Protein AF-A0AAD3NKZ4-F1 (afdb_monomer_lite)

Foldseek 3Di:
DVVVVVVVVVVVLVVLLVVLVVLVVVLCVDCLPPPDPPDPDQDVCNVVVLQVNLVSLLCCQQVPVVSHDDLVVSLVSLLSQLVDPDLSSLLSNLVSLLVRLVVCVVPVQLAADPSHDPSSLQSLLQCCQDPPDQSSNLSSLSSVLSRLSSHDGQRHHPRDTDDLVVSLVRLLVQLVVCLVPLSSNLSSLSNSLSSVLVVCVVCVPDPVCQVSLLSNLVSLLVLLDLPHDPSSLLSSLLSCLVCCQRAQQDPSNSNDDVSSVSSVVSLVSQCVHPDPSSNVSSVSSVVNHDPVVVDDDPPPPDD

Secondary structure (DSSP, 8-state):
--HHHHHHHHHHHHHHHHHHHHHHHHHHTSHHHH--TT-----TTHHHHHHHHHHHHHIIIIISGGGSS-HHHHHHHHHHHHT-S-HHHHHHHHHHHHHHHHHHHTSS-----TT--HHHHHHHHHHHHH---HHHHHHHHHHHHHHHHHS----EETTEEPPHHHHHHHHHHHHHHTTT-HHHHHHHHHHHHHHHHHHHHH-TT-TTSHHHHHHHHHHHHHHTSTTS-HHHHHHHHHHHHHTIIIIIS-TT-TTHHHHHHHHHHHHHHHTT-SSHHHHHHHHGGGGTS-HHHH---S-SS--

InterPro domains:
  IPR016024 Armadillo-type fold [SSF48371] (62-289)
  IPR051954 tRNA (32-2'-O)-methyltransferase regulator THADA [PTHR14387] (70-290)

Sequence (303 aa):
CALCVAEDRLLEESEVGELRQQALSVLMASELVISEPSSTTLEPGSTQYLLSLTRVALSAGVEIPELWRGRQLTSQLLQYLLQCPQYEVRELVLEGVLRKLQEEEDDDEKRRPQWLDETALSNLTSLALHETHPQCLAKVLQVLCVLISSGELLWRDDGKTLSQEEVLLHLFTLAQNSVHSVELHCAALTLVSQLVVQLVNSDPKGSSAMSCLAQWGALVCSCCSEEQPVEVKLMAAKVLVNCTDTLLTSPHLPLGLSTTVSLWGSLFTLLQDEDQDVRDSASDFISNVPAPLLSQPASLLRS

Radius of gyration: 23.82 Å; chains: 1; bounding box: 56×56×81 Å

Organism: Lates japonicus (NCBI:txid270547)

Structure (mmCIF, N/CA/C/O backbone):
data_AF-A0AAD3NKZ4-F1
#
_entry.id   AF-A0AAD3NKZ4-F1
#
loop_
_atom_site.group_PDB
_atom_site.id
_atom_site.type_symbol
_atom_site.label_atom_id
_atom_site.label_alt_id
_atom_site.label_comp_id
_atom_site.label_asym_id
_atom_site.label_entity_id
_atom_site.label_seq_id
_atom_site.pdbx_PDB_ins_code
_atom_site.Cartn_x
_atom_site.Cartn_y
_atom_site.Cartn_z
_atom_site.occupancy
_atom_site.B_iso_or_equiv
_atom_site.auth_seq_id
_atom_site.auth_comp_id
_atom_site.auth_asym_id
_atom_site.auth_atom_id
_atom_site.pdbx_PDB_model_num
ATOM 1 N N . CYS A 1 1 ? -30.558 -39.716 23.391 1.00 49.66 1 CYS A N 1
ATOM 2 C CA . CYS A 1 1 ? -30.067 -38.433 23.937 1.00 49.66 1 CYS A CA 1
ATOM 3 C C . CYS A 1 1 ? -29.668 -37.445 22.836 1.00 49.66 1 CYS A C 1
ATOM 5 O O . CYS A 1 1 ? -28.551 -36.959 22.853 1.00 49.66 1 CYS A O 1
ATOM 7 N N . ALA A 1 2 ? -30.560 -37.132 21.889 1.00 49.47 2 ALA A N 1
ATOM 8 C CA . ALA A 1 2 ? -30.322 -36.055 20.913 1.00 49.47 2 ALA A CA 1
ATOM 9 C C . ALA A 1 2 ? -30.840 -34.690 21.414 1.00 49.47 2 ALA A C 1
ATOM 11 O O . ALA A 1 2 ? -30.326 -33.657 21.013 1.00 49.47 2 ALA A O 1
ATOM 12 N N . LEU A 1 3 ? -31.816 -34.701 22.333 1.00 40.41 3 LEU A N 1
ATOM 13 C CA . LEU A 1 3 ? -32.393 -33.499 22.942 1.00 40.41 3 LEU A CA 1
ATOM 14 C C . LEU A 1 3 ? -31.420 -32.783 23.894 1.00 40.41 3 LEU A C 1
ATOM 16 O O . LEU A 1 3 ? -31.292 -31.573 23.802 1.00 40.41 3 LEU A O 1
ATOM 20 N N . CYS A 1 4 ? -30.652 -33.515 24.710 1.00 44.22 4 CYS A N 1
ATOM 21 C CA . CYS A 1 4 ? -29.686 -32.903 25.634 1.00 44.22 4 CYS A CA 1
ATOM 22 C C . CYS A 1 4 ? -28.531 -32.188 24.910 1.00 44.22 4 CYS A C 1
ATOM 24 O O . CYS A 1 4 ? -28.073 -31.153 25.362 1.00 44.22 4 CYS A O 1
ATOM 26 N N . VAL A 1 5 ? -28.090 -32.714 23.760 1.00 50.44 5 VAL A N 1
ATOM 27 C CA . VAL A 1 5 ? -27.016 -32.102 22.952 1.00 50.44 5 VAL A CA 1
ATOM 28 C C . VAL A 1 5 ? -27.508 -30.846 22.220 1.00 50.44 5 VAL A C 1
ATOM 30 O O . VAL A 1 5 ? -26.717 -29.960 21.917 1.00 50.44 5 VAL A O 1
ATOM 33 N N . ALA A 1 6 ? -28.806 -30.763 21.919 1.00 52.00 6 ALA A N 1
ATOM 34 C CA . ALA A 1 6 ? -29.404 -29.586 21.297 1.00 52.00 6 ALA A CA 1
ATOM 35 C C . ALA A 1 6 ? -29.667 -28.465 22.317 1.00 52.00 6 ALA A C 1
ATOM 37 O O . ALA A 1 6 ? -29.458 -27.302 21.992 1.00 52.00 6 ALA A O 1
ATOM 38 N N . GLU A 1 7 ? -30.082 -28.806 23.541 1.00 50.69 7 GLU A N 1
ATOM 39 C CA . GLU A 1 7 ? -30.265 -27.833 24.628 1.00 50.69 7 GLU A CA 1
ATOM 40 C C . GLU A 1 7 ? -28.934 -27.226 25.096 1.00 50.69 7 GLU A C 1
ATOM 42 O O . GLU A 1 7 ? -28.871 -26.010 25.248 1.00 50.69 7 GLU A O 1
ATOM 47 N N . ASP A 1 8 ? -27.862 -28.022 25.221 1.00 54.78 8 ASP A N 1
ATOM 48 C CA . ASP A 1 8 ? -26.518 -27.505 25.551 1.00 54.78 8 ASP A CA 1
ATOM 49 C C . ASP A 1 8 ? -26.015 -26.504 24.499 1.00 54.78 8 ASP A C 1
ATOM 51 O O . ASP A 1 8 ? -25.546 -25.423 24.839 1.00 54.78 8 ASP A O 1
ATOM 55 N N . ARG A 1 9 ? -26.179 -26.816 23.205 1.00 59.34 9 ARG A N 1
ATOM 56 C CA . ARG A 1 9 ? -25.744 -25.925 22.113 1.00 59.34 9 ARG A CA 1
ATOM 57 C C . ARG A 1 9 ? -26.503 -24.599 22.081 1.00 59.34 9 ARG A C 1
ATOM 59 O O . ARG A 1 9 ? -25.910 -23.567 21.794 1.00 59.34 9 ARG A O 1
ATOM 66 N N . LEU A 1 10 ? -27.805 -24.622 22.365 1.00 62.12 10 LEU A N 1
ATOM 67 C CA . LEU A 1 10 ? -28.636 -23.414 22.386 1.00 62.12 10 LEU A CA 1
ATOM 68 C C . LEU A 1 10 ? -28.352 -22.536 23.616 1.00 62.12 10 LEU A C 1
ATOM 70 O O . LEU A 1 10 ? -28.429 -21.311 23.519 1.00 62.12 10 LEU A O 1
ATOM 74 N N . LEU A 1 11 ? -28.014 -23.143 24.759 1.00 57.56 11 LEU A N 1
ATOM 75 C CA . LEU A 1 11 ? -27.583 -22.422 25.960 1.00 57.56 11 LEU A CA 1
ATOM 76 C C . LEU A 1 11 ? -26.206 -21.777 25.758 1.00 57.56 11 LEU A C 1
ATOM 78 O O . LEU A 1 11 ? -26.054 -20.591 26.044 1.00 57.56 11 LEU A O 1
ATOM 82 N N . GLU A 1 12 ? -25.248 -22.506 25.176 1.00 62.38 12 GLU A N 1
ATOM 83 C CA . GLU A 1 12 ? -23.932 -21.963 24.813 1.00 62.38 12 GLU A CA 1
ATOM 84 C C . GLU A 1 12 ? -24.048 -20.797 23.815 1.00 62.38 12 GLU A C 1
ATOM 86 O O . GLU A 1 12 ? -23.404 -19.765 23.997 1.00 62.38 12 GLU A O 1
ATOM 91 N N . GLU A 1 13 ? -24.908 -20.895 22.793 1.00 69.81 13 GLU A N 1
ATOM 92 C CA . GLU A 1 13 ? -25.149 -19.786 21.854 1.00 69.81 13 GLU A CA 1
ATOM 93 C C . GLU A 1 13 ? -25.756 -18.548 22.538 1.00 69.81 13 GLU A C 1
ATOM 95 O O . GLU A 1 13 ? -25.405 -17.416 22.185 1.00 69.81 13 GLU A O 1
ATOM 100 N N . SER A 1 14 ? -26.619 -18.744 23.541 1.00 78.12 14 SER A N 1
ATOM 101 C CA . SER A 1 14 ? -27.228 -17.658 24.319 1.00 78.12 14 SER A CA 1
ATOM 102 C C . SER A 1 14 ? -26.211 -16.957 25.222 1.00 78.12 14 SER A C 1
ATOM 104 O O . SER A 1 14 ? -26.116 -15.729 25.198 1.00 78.12 14 SER A O 1
ATOM 106 N N . GLU A 1 15 ? -25.415 -17.712 25.984 1.00 85.25 15 GLU A N 1
ATOM 107 C CA . GLU A 1 15 ? -24.389 -17.158 26.881 1.00 85.25 15 GLU A CA 1
ATOM 108 C C . GLU A 1 15 ? -23.289 -16.431 26.099 1.00 85.25 15 GLU A C 1
ATOM 110 O O . GLU A 1 15 ? -22.876 -15.323 26.453 1.00 85.25 15 GLU A O 1
ATOM 115 N N . VAL A 1 16 ? -22.851 -17.007 24.975 1.00 84.75 16 VAL A N 1
ATOM 116 C CA . VAL A 1 16 ? -21.871 -16.372 24.086 1.00 84.75 16 VAL A CA 1
ATOM 117 C C . VAL A 1 16 ? -22.448 -15.095 23.462 1.00 84.75 16 VAL A C 1
ATOM 119 O O . VAL A 1 16 ? -21.733 -14.098 23.325 1.00 84.75 16 VAL A O 1
ATOM 122 N N . GLY A 1 17 ? -23.738 -15.084 23.116 1.00 84.69 17 GLY A N 1
ATOM 123 C CA . GLY A 1 17 ? -24.437 -13.888 22.644 1.00 84.69 17 GLY A CA 1
ATOM 124 C C . GLY A 1 17 ? -24.455 -12.757 23.679 1.00 84.69 17 GLY A C 1
ATOM 125 O O . GLY A 1 17 ? -24.147 -11.608 23.343 1.00 84.69 17 GLY A O 1
ATOM 126 N N . GLU A 1 18 ? -24.749 -13.077 24.942 1.0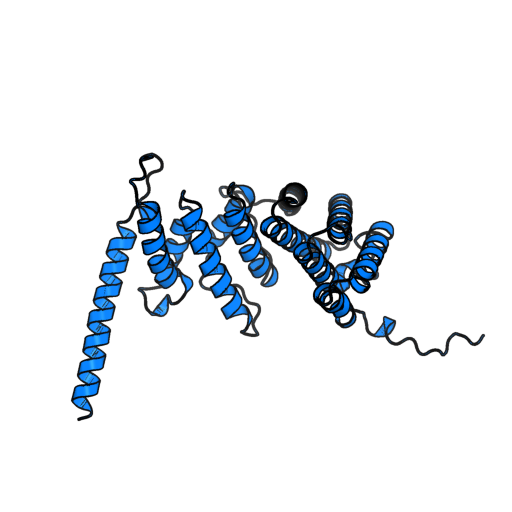0 86.50 18 GLU A N 1
ATOM 127 C CA . GLU A 1 18 ? -24.722 -12.117 26.054 1.00 86.50 18 GLU A CA 1
ATOM 128 C C . GLU A 1 18 ? -23.314 -11.565 26.301 1.00 86.50 18 GLU A C 1
ATOM 130 O O . GLU A 1 18 ? -23.136 -10.347 26.408 1.00 86.50 18 GLU A O 1
ATOM 135 N N . LEU A 1 19 ? -22.297 -12.434 26.297 1.00 88.94 19 LEU A N 1
ATOM 136 C CA . LEU A 1 19 ? -20.896 -12.030 26.442 1.00 88.94 19 LEU A CA 1
ATOM 137 C C . LEU A 1 19 ? -20.462 -11.063 25.336 1.00 88.94 19 LEU A C 1
ATOM 139 O O . LEU A 1 19 ? -19.845 -10.037 25.627 1.00 88.94 19 LEU A O 1
ATOM 143 N N . ARG A 1 20 ? -20.825 -11.329 24.074 1.00 88.94 20 ARG A N 1
ATOM 144 C CA . ARG A 1 20 ? -20.537 -10.413 22.953 1.00 88.94 20 ARG A CA 1
ATOM 145 C C . ARG A 1 20 ? -21.227 -9.064 23.131 1.00 88.94 20 ARG A C 1
ATOM 147 O O . ARG A 1 20 ? -20.626 -8.024 22.869 1.00 88.94 20 ARG A O 1
ATOM 154 N N . GLN A 1 21 ? -22.470 -9.052 23.611 1.00 86.38 21 GLN A N 1
ATOM 155 C CA . GLN A 1 21 ? -23.191 -7.808 23.880 1.00 86.38 21 GLN A CA 1
ATOM 156 C C . GLN A 1 21 ? -22.546 -6.996 25.011 1.00 86.38 21 GLN A C 1
ATOM 158 O O . GLN A 1 21 ? -22.443 -5.767 24.910 1.00 86.38 21 GLN A O 1
ATOM 163 N N . GLN A 1 22 ? -22.102 -7.663 26.075 1.00 89.56 22 GLN A N 1
ATOM 164 C CA . GLN A 1 22 ? -21.398 -7.010 27.171 1.00 89.56 22 GLN A CA 1
ATOM 165 C C . GLN A 1 22 ? -20.041 -6.469 26.706 1.00 89.56 22 GLN A C 1
ATOM 167 O O . GLN A 1 22 ? -19.721 -5.317 26.995 1.00 89.56 22 GLN A O 1
ATOM 172 N N . ALA A 1 23 ? -19.293 -7.245 25.916 1.00 90.81 23 ALA A N 1
ATOM 173 C CA . ALA A 1 23 ? -18.029 -6.818 25.322 1.00 90.81 23 ALA A CA 1
ATOM 174 C C . ALA A 1 23 ? -18.203 -5.586 24.420 1.00 90.81 23 ALA A C 1
ATOM 176 O O . ALA A 1 23 ? -17.450 -4.625 24.555 1.00 90.81 23 ALA A O 1
ATOM 177 N N . LEU A 1 24 ? -19.240 -5.559 23.573 1.00 88.31 24 LEU A N 1
ATOM 178 C CA . LEU A 1 24 ? -19.576 -4.373 22.776 1.00 88.31 24 LEU A CA 1
ATOM 179 C C . LEU A 1 24 ? -19.907 -3.169 23.656 1.00 88.31 24 LEU A C 1
ATOM 181 O O . LEU A 1 24 ? -19.507 -2.057 23.339 1.00 88.31 24 LEU A O 1
ATOM 185 N N . SER A 1 25 ? -20.621 -3.373 24.763 1.00 89.19 25 SER A N 1
ATOM 186 C CA . SER A 1 25 ? -20.975 -2.276 25.670 1.00 89.19 25 SER A CA 1
ATOM 187 C C . SER A 1 25 ? -19.736 -1.677 26.341 1.00 89.19 25 SER A C 1
ATOM 189 O O . SER A 1 25 ? -19.620 -0.457 26.416 1.00 89.19 25 SER A O 1
ATOM 191 N N . VAL A 1 26 ? -18.791 -2.520 26.771 1.00 90.94 26 VAL A N 1
ATOM 192 C CA . VAL A 1 26 ? -17.488 -2.082 27.305 1.00 90.94 26 VAL A CA 1
ATOM 193 C C . VAL A 1 26 ? -16.696 -1.328 26.240 1.00 90.94 26 VAL A C 1
ATOM 195 O O . VAL A 1 26 ? -16.179 -0.249 26.505 1.00 90.94 26 VAL A O 1
ATOM 198 N N . LEU A 1 27 ? -16.648 -1.864 25.022 1.00 90.75 27 LEU A N 1
ATOM 199 C CA . LEU A 1 27 ? -15.929 -1.268 23.904 1.00 90.75 27 LEU A CA 1
ATOM 200 C C . LEU A 1 27 ? -16.487 0.109 23.529 1.00 90.75 27 LEU A C 1
ATOM 202 O O . LEU A 1 27 ? -15.722 1.061 23.394 1.00 90.75 27 LEU A O 1
ATOM 206 N N . MET A 1 28 ? -17.809 0.241 23.421 1.00 88.50 28 MET A N 1
ATOM 207 C CA . MET A 1 28 ? -18.463 1.513 23.095 1.00 88.50 28 MET A CA 1
ATOM 208 C C . MET A 1 28 ? -18.340 2.553 24.212 1.00 88.50 28 MET A C 1
ATOM 210 O O . MET A 1 28 ? -18.423 3.746 23.939 1.00 88.50 28 MET A O 1
ATOM 214 N N . ALA A 1 29 ? -18.145 2.112 25.457 1.00 89.06 29 ALA A N 1
ATOM 215 C CA . ALA A 1 29 ? -17.889 2.979 26.603 1.00 89.06 29 ALA A CA 1
ATOM 216 C C . ALA A 1 29 ? -16.399 3.325 26.785 1.00 89.06 29 ALA A C 1
ATOM 218 O O . ALA A 1 29 ? -16.062 4.075 27.698 1.00 89.06 29 ALA A O 1
ATOM 219 N N . SER A 1 30 ? -15.512 2.759 25.961 1.00 89.56 30 SER A N 1
ATOM 220 C CA . SER A 1 30 ? -14.069 2.925 26.115 1.00 89.56 30 SER A CA 1
ATOM 221 C C . SER A 1 30 ? -13.537 4.190 25.451 1.00 89.56 30 SER A C 1
ATOM 223 O O . SER A 1 30 ? -14.156 4.796 24.570 1.00 89.56 30 SER A O 1
ATOM 225 N N . GLU A 1 31 ? -12.313 4.532 25.827 1.00 88.12 31 GLU A N 1
ATOM 226 C CA . GLU A 1 31 ? -11.537 5.627 25.270 1.00 88.12 31 GLU A CA 1
ATOM 227 C C . GLU A 1 31 ? -11.269 5.432 23.772 1.00 88.12 31 GLU A C 1
ATOM 229 O O . GLU A 1 31 ? -11.108 6.424 23.071 1.00 88.12 31 GLU A O 1
ATOM 234 N N . LEU A 1 32 ? -11.306 4.204 23.233 1.00 86.19 32 LEU A N 1
ATOM 235 C CA . LEU A 1 32 ? -11.184 3.983 21.783 1.00 86.19 32 LEU A CA 1
ATOM 236 C C . LEU A 1 32 ? -12.285 4.686 20.978 1.00 86.19 32 LEU A C 1
ATOM 238 O O . LEU A 1 32 ? -12.044 5.079 19.842 1.00 86.19 32 LEU A O 1
ATOM 242 N N . VAL A 1 33 ? -13.484 4.828 21.554 1.00 85.75 33 VAL A N 1
ATOM 243 C CA . VAL A 1 33 ? -14.658 5.410 20.881 1.00 85.75 33 VAL A CA 1
ATOM 244 C C . VAL A 1 33 ? -14.960 6.817 21.394 1.00 85.75 33 VAL A C 1
ATOM 246 O O . VAL A 1 33 ? -15.356 7.684 20.621 1.00 85.75 33 VAL A O 1
ATOM 249 N N . ILE A 1 34 ? -14.782 7.052 22.697 1.00 80.81 34 ILE A N 1
ATOM 250 C CA . ILE A 1 34 ? -15.216 8.289 23.365 1.00 80.81 34 ILE A CA 1
ATOM 251 C C . ILE A 1 34 ? -14.129 9.379 23.367 1.00 80.81 34 ILE A C 1
ATOM 253 O O . ILE A 1 34 ? -14.444 10.521 23.686 1.00 80.81 34 ILE A O 1
ATOM 257 N N . SER A 1 35 ? -12.874 9.064 23.008 1.00 66.06 35 SER A N 1
ATOM 258 C CA . SER A 1 35 ? -11.713 9.955 23.199 1.00 66.06 35 SER A CA 1
ATOM 259 C C . SER A 1 35 ? -11.975 11.433 22.880 1.00 66.06 35 SER A C 1
ATOM 261 O O . SER A 1 35 ? -12.127 11.827 21.723 1.00 66.06 35 SER A O 1
ATOM 263 N N . GLU A 1 36 ? -11.931 12.267 23.925 1.00 58.34 36 GLU A N 1
ATOM 264 C CA . GLU A 1 36 ? -11.754 13.709 23.790 1.00 58.34 36 GLU A CA 1
ATOM 265 C C . GLU A 1 36 ? -10.254 14.026 23.633 1.00 58.34 36 GLU A C 1
ATOM 267 O O . GLU A 1 36 ? -9.418 13.435 24.320 1.00 58.34 36 GLU A O 1
ATOM 272 N N . PRO A 1 37 ? -9.876 14.985 22.771 1.00 54.16 37 PRO A N 1
ATOM 273 C CA . PRO A 1 37 ? -8.483 15.232 22.376 1.00 54.16 37 PRO A CA 1
ATOM 274 C C . PRO A 1 37 ? -7.560 15.793 23.483 1.00 54.16 37 PRO A C 1
ATOM 276 O O . PRO A 1 37 ? -6.443 16.215 23.190 1.00 54.16 37 PRO A O 1
ATOM 279 N N . SER A 1 38 ? -7.995 15.854 24.745 1.00 46.50 38 SER A N 1
ATOM 280 C CA . SER A 1 38 ? -7.398 16.711 25.780 1.00 46.50 38 SER A CA 1
ATOM 281 C C . SER A 1 38 ? -6.887 16.009 27.048 1.00 46.50 38 SER A C 1
ATOM 283 O O . SER A 1 38 ? -6.232 16.672 27.853 1.00 46.50 38 SER A O 1
ATOM 285 N N . SER A 1 39 ? -7.089 14.700 27.255 1.00 49.47 39 SER A N 1
ATOM 286 C CA . SER A 1 39 ? -6.610 14.013 28.473 1.00 49.47 39 SER A CA 1
ATOM 287 C C . SER A 1 39 ? -5.315 13.222 28.238 1.00 49.47 39 SER A C 1
ATOM 289 O O . SER A 1 39 ? -5.313 12.004 28.077 1.00 49.47 39 SER A O 1
ATOM 291 N N . THR A 1 40 ? -4.179 13.918 28.226 1.00 52.88 40 THR A N 1
ATOM 292 C CA . THR A 1 40 ? -2.837 13.354 27.983 1.00 52.88 40 THR A CA 1
ATOM 293 C C . THR A 1 40 ? -2.149 12.842 29.250 1.00 52.88 40 THR A C 1
ATOM 295 O O . THR A 1 40 ? -1.010 13.192 29.556 1.00 52.88 40 THR A O 1
ATOM 298 N N . THR A 1 41 ? -2.811 11.968 30.005 1.00 57.50 41 THR A N 1
ATOM 299 C CA . THR A 1 41 ? -2.118 11.163 31.026 1.00 57.50 41 THR A CA 1
ATOM 300 C C . THR A 1 41 ? -2.469 9.695 30.832 1.00 57.50 41 THR A C 1
ATOM 302 O O . THR A 1 41 ? -3.399 9.171 31.429 1.00 57.50 41 THR A O 1
ATOM 305 N N . LEU A 1 42 ? -1.727 9.043 29.932 1.00 67.69 42 LEU A N 1
ATOM 306 C CA . LEU A 1 42 ? -1.789 7.599 29.725 1.00 67.69 42 LEU A CA 1
ATOM 307 C C . LEU A 1 42 ? -1.191 6.911 30.956 1.00 67.69 42 LEU A C 1
ATOM 309 O O . LEU A 1 42 ? 0.015 6.982 31.202 1.00 67.69 42 LEU A O 1
ATOM 313 N N . GLU A 1 43 ? -2.042 6.272 31.751 1.00 79.19 43 GLU A N 1
ATOM 314 C CA . GLU A 1 43 ? -1.603 5.469 32.890 1.00 79.19 43 GLU A CA 1
ATOM 315 C C . GLU A 1 43 ? -0.771 4.262 32.416 1.00 79.19 43 GLU A C 1
ATOM 317 O O . GLU A 1 43 ? -0.977 3.766 31.299 1.00 79.19 43 GLU A O 1
ATOM 322 N N . PRO A 1 44 ? 0.165 3.742 33.231 1.00 78.69 44 PRO A N 1
ATOM 323 C CA . PRO A 1 44 ? 0.885 2.517 32.897 1.00 78.69 44 PRO A CA 1
ATOM 324 C C . PRO A 1 44 ? -0.084 1.371 32.570 1.00 78.69 44 PRO A C 1
ATOM 326 O O . PRO A 1 44 ? -0.945 1.029 33.373 1.00 78.69 44 PRO A O 1
ATOM 329 N N . GLY A 1 45 ? 0.062 0.766 31.388 1.00 85.06 45 GLY A N 1
ATOM 330 C CA . GLY A 1 45 ? -0.805 -0.323 30.919 1.00 85.06 45 GLY A CA 1
ATOM 331 C C . GLY A 1 45 ? -2.014 0.116 30.084 1.00 85.06 45 GLY A C 1
ATOM 332 O O . GLY A 1 45 ? -2.639 -0.741 29.462 1.00 85.06 45 GLY A O 1
ATOM 333 N N . SER A 1 46 ? -2.293 1.419 29.982 1.00 87.50 46 SER A N 1
ATOM 334 C CA . SER A 1 46 ? -3.368 1.959 29.131 1.00 87.50 46 SER A CA 1
ATOM 335 C C . SER A 1 46 ? -3.228 1.532 27.667 1.00 87.50 46 SER A C 1
ATOM 337 O O . SER A 1 46 ? -4.183 1.016 27.098 1.00 87.50 46 SER A O 1
ATOM 339 N N . THR A 1 47 ? -2.032 1.614 27.075 1.00 89.44 47 THR A N 1
ATOM 340 C CA . THR A 1 47 ? -1.794 1.127 25.704 1.00 89.44 47 THR A CA 1
ATOM 341 C C . THR A 1 47 ? -2.142 -0.355 25.561 1.00 89.44 47 THR A C 1
ATOM 343 O O . THR A 1 47 ? -2.855 -0.731 24.639 1.00 89.44 47 THR A O 1
ATOM 346 N N . GLN A 1 48 ? -1.711 -1.210 26.494 1.00 92.06 48 GLN A N 1
ATOM 347 C CA . GLN A 1 48 ? -2.002 -2.648 26.433 1.00 92.06 48 GLN A CA 1
ATOM 348 C C . GLN A 1 48 ? -3.504 -2.940 26.576 1.00 92.06 48 GLN A C 1
ATOM 350 O O . GLN A 1 48 ? -4.028 -3.847 25.923 1.00 92.06 48 GLN A O 1
ATOM 355 N N . TYR A 1 49 ? -4.197 -2.174 27.418 1.00 93.06 49 TYR A N 1
ATOM 356 C CA . TYR A 1 49 ? -5.648 -2.236 27.554 1.00 93.06 49 TYR A CA 1
ATOM 357 C C . TYR A 1 49 ? -6.348 -1.850 26.244 1.00 93.06 49 TYR A C 1
ATOM 359 O O . TYR A 1 49 ? -7.157 -2.631 25.740 1.00 93.06 49 TYR A O 1
ATOM 367 N N . LEU A 1 50 ? -5.962 -0.724 25.635 1.00 93.50 50 LEU A N 1
ATOM 368 C CA . LEU A 1 50 ? -6.500 -0.278 24.348 1.00 93.50 50 LEU A CA 1
ATOM 369 C C . LEU A 1 50 ? -6.235 -1.306 23.248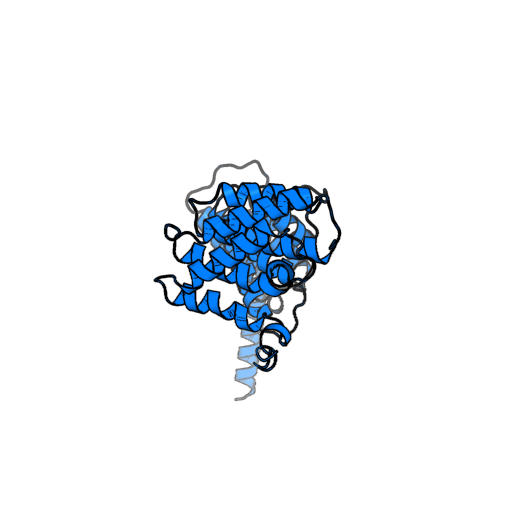 1.00 93.50 50 LEU A C 1
ATOM 371 O O . LEU A 1 50 ? -7.164 -1.689 22.553 1.00 93.50 50 LEU A O 1
ATOM 375 N N . LEU A 1 51 ? -5.020 -1.852 23.149 1.00 95.62 51 LEU A N 1
ATOM 376 C CA . LEU A 1 51 ? -4.701 -2.913 22.188 1.00 95.62 51 LEU A CA 1
ATOM 377 C C . LEU A 1 51 ? -5.566 -4.164 22.388 1.00 95.62 51 LEU A C 1
ATOM 379 O O . LEU A 1 51 ? -5.952 -4.814 21.417 1.00 95.62 51 LEU A O 1
ATOM 383 N N . SER A 1 52 ? -5.893 -4.510 23.634 1.00 95.31 52 SER A N 1
ATOM 384 C CA . SER A 1 52 ? -6.766 -5.651 23.933 1.00 95.31 52 SER A CA 1
ATOM 385 C C . SER A 1 52 ? -8.201 -5.390 23.469 1.00 95.31 52 SER A C 1
ATOM 387 O O . SER A 1 52 ? -8.806 -6.259 22.841 1.00 95.31 52 SER A O 1
ATOM 389 N N . LEU A 1 53 ? -8.723 -4.183 23.701 1.00 94.81 53 LEU A N 1
ATOM 390 C CA . LEU A 1 53 ? -10.029 -3.765 23.188 1.00 94.81 53 LEU A CA 1
ATOM 391 C C . LEU A 1 53 ? -10.050 -3.670 21.659 1.00 94.81 53 LEU A C 1
ATOM 393 O O . LEU A 1 53 ? -11.022 -4.090 21.039 1.00 94.81 53 LEU A O 1
ATOM 397 N N . THR A 1 54 ? -8.969 -3.199 21.039 1.00 95.88 54 THR A N 1
ATOM 398 C CA . THR A 1 54 ? -8.821 -3.121 19.582 1.00 95.88 54 THR A CA 1
ATOM 399 C C . THR A 1 54 ? -8.955 -4.489 18.925 1.00 95.88 54 THR A C 1
ATOM 401 O O . THR A 1 54 ? -9.598 -4.597 17.887 1.00 95.88 54 THR A O 1
ATOM 404 N N . ARG A 1 55 ? -8.434 -5.564 19.534 1.00 95.69 55 ARG A N 1
ATOM 405 C CA . ARG A 1 55 ? -8.626 -6.935 19.017 1.00 95.69 55 ARG A CA 1
ATOM 406 C C . ARG A 1 55 ? -10.097 -7.344 19.012 1.00 95.69 55 ARG A C 1
ATOM 408 O O . ARG A 1 55 ? -10.566 -7.944 18.050 1.00 95.69 55 ARG A O 1
ATOM 415 N N . VAL A 1 56 ? -10.837 -6.981 20.059 1.00 93.62 56 VAL A N 1
ATOM 416 C CA . VAL A 1 56 ? -12.287 -7.210 20.126 1.00 93.62 56 VAL A CA 1
ATOM 417 C C . VAL A 1 56 ? -13.008 -6.380 19.060 1.00 93.62 56 VAL A C 1
ATOM 419 O O . VAL A 1 56 ? -13.882 -6.890 18.363 1.00 93.62 56 VAL A O 1
ATOM 422 N N . ALA A 1 57 ? -12.600 -5.122 18.889 1.00 93.25 57 ALA A N 1
ATOM 423 C CA . ALA A 1 57 ? -13.149 -4.211 17.892 1.00 93.25 57 ALA A CA 1
ATOM 424 C C . ALA A 1 57 ? -12.914 -4.696 16.457 1.00 93.25 57 ALA A C 1
ATOM 426 O O . ALA A 1 57 ? -13.828 -4.638 15.642 1.00 93.25 57 ALA A O 1
ATOM 427 N N . LEU A 1 58 ? -11.723 -5.219 16.161 1.00 92.75 58 LEU A N 1
ATOM 428 C CA . LEU A 1 58 ? -11.372 -5.811 14.870 1.00 92.75 58 LEU A CA 1
ATOM 429 C C . LEU A 1 58 ? -12.177 -7.071 14.581 1.00 92.75 58 LEU A C 1
ATOM 431 O O . LEU A 1 58 ? -12.726 -7.208 13.488 1.00 92.75 58 LEU A O 1
ATOM 435 N N . SER A 1 59 ? -12.312 -7.947 15.578 1.00 91.88 59 SER A N 1
ATOM 436 C CA . SER A 1 59 ? -13.158 -9.133 15.471 1.00 91.88 59 SER A CA 1
ATOM 437 C C . SER A 1 59 ? -14.601 -8.754 15.121 1.00 91.88 59 SER A C 1
ATOM 439 O O . SER A 1 59 ? -15.192 -9.329 14.207 1.00 91.88 59 SER A O 1
ATOM 441 N N . ALA A 1 60 ? -15.138 -7.737 15.801 1.00 89.88 60 ALA A N 1
ATOM 442 C CA . ALA A 1 60 ? -16.492 -7.241 15.584 1.00 89.88 60 ALA A CA 1
ATOM 443 C C . ALA A 1 60 ? -16.674 -6.462 14.278 1.00 89.88 60 ALA A C 1
ATOM 445 O O . ALA A 1 60 ? -17.738 -6.527 13.669 1.00 89.88 60 ALA A O 1
ATOM 446 N N . GLY A 1 61 ? -15.668 -5.690 13.876 1.00 88.44 61 GLY A N 1
ATOM 447 C CA . GLY A 1 61 ? -15.741 -4.738 12.773 1.00 88.44 61 GLY A CA 1
ATOM 448 C C . GLY A 1 61 ? -15.406 -5.332 11.408 1.00 88.44 61 GLY A C 1
ATOM 449 O O . GLY A 1 61 ? -16.026 -4.957 10.415 1.00 88.44 61 GLY A O 1
ATOM 450 N N . VAL A 1 62 ? -14.421 -6.233 11.369 1.00 89.44 62 VAL A N 1
ATOM 451 C CA . VAL A 1 62 ? -13.706 -6.615 10.140 1.00 89.44 62 VAL A CA 1
ATOM 452 C C . VAL A 1 62 ? -13.650 -8.131 9.963 1.00 89.44 62 VAL A C 1
ATOM 454 O O . VAL A 1 62 ? -14.030 -8.636 8.912 1.00 89.44 62 VAL A O 1
ATOM 457 N N . GLU A 1 63 ? -13.200 -8.875 10.975 1.00 89.56 63 GLU A N 1
ATOM 458 C CA . GLU A 1 63 ? -12.842 -10.289 10.782 1.00 89.56 63 GLU A CA 1
ATOM 459 C C . GLU A 1 63 ? -14.069 -11.203 10.703 1.00 89.56 63 GLU A C 1
ATOM 461 O O . GLU A 1 63 ? -14.213 -11.980 9.759 1.00 89.56 63 GLU A O 1
ATOM 466 N N . ILE A 1 64 ? -14.963 -11.104 11.691 1.00 88.12 64 ILE A N 1
ATOM 467 C CA . ILE A 1 64 ? -16.142 -11.970 11.828 1.00 88.12 64 ILE A CA 1
ATOM 468 C C . ILE A 1 64 ? -17.400 -11.166 12.194 1.00 88.12 64 ILE A C 1
ATOM 470 O O . ILE A 1 64 ? -18.101 -11.531 13.141 1.00 88.12 64 ILE A O 1
ATOM 474 N N . PRO A 1 65 ? -17.741 -10.090 11.453 1.00 86.69 65 PRO A N 1
ATOM 475 C CA . PRO A 1 65 ? -18.827 -9.177 11.813 1.00 86.69 65 PRO A CA 1
ATOM 476 C C . PRO A 1 65 ? -20.194 -9.860 11.930 1.00 86.69 65 PRO A C 1
ATOM 478 O O . PRO A 1 65 ? -21.034 -9.393 12.689 1.00 86.69 65 PRO A O 1
ATOM 481 N N . GLU A 1 66 ? -20.422 -10.985 11.247 1.00 85.31 66 GLU A N 1
ATOM 482 C CA . GLU A 1 66 ? -21.679 -11.749 11.322 1.00 85.31 66 GLU A CA 1
ATOM 483 C C . GLU A 1 66 ? -21.951 -12.357 12.704 1.00 85.31 66 GLU A C 1
ATOM 485 O O . GLU A 1 66 ? -23.102 -12.592 13.072 1.00 85.31 66 GLU A O 1
ATOM 490 N N . LEU A 1 67 ? -20.896 -12.591 13.490 1.00 85.31 67 LEU A N 1
ATOM 491 C CA . LEU A 1 67 ? -21.012 -13.065 14.870 1.00 85.31 67 LEU A CA 1
ATOM 492 C C . LEU A 1 67 ? -21.314 -11.927 15.852 1.00 85.31 67 LEU A C 1
ATOM 494 O O . LEU A 1 67 ? -21.642 -12.184 17.014 1.00 85.31 67 LEU A O 1
ATOM 498 N N . TRP A 1 68 ? -21.210 -10.682 15.388 1.00 80.38 68 TRP A N 1
ATOM 499 C CA . TRP A 1 68 ? -21.430 -9.460 16.145 1.00 80.38 68 TRP A CA 1
ATOM 500 C C . TRP A 1 68 ? -22.680 -8.734 15.614 1.00 80.38 68 TRP A C 1
ATOM 502 O O . TRP A 1 68 ? -23.241 -9.068 14.574 1.00 80.38 68 TRP A O 1
ATOM 512 N N . ARG A 1 69 ? -23.226 -7.783 16.381 1.00 68.56 69 ARG A N 1
ATOM 513 C CA . ARG A 1 69 ? -24.469 -7.085 15.989 1.00 68.56 69 ARG A CA 1
ATOM 514 C C . ARG A 1 69 ? -24.320 -6.345 14.645 1.00 68.56 69 ARG A C 1
ATOM 516 O O . ARG A 1 69 ? -23.221 -6.023 14.222 1.00 68.56 69 ARG A O 1
ATOM 523 N N . GLY A 1 70 ? -25.463 -6.034 14.023 1.00 64.56 70 GLY A N 1
ATOM 524 C CA . GLY A 1 70 ? -25.600 -5.587 12.629 1.00 64.56 70 GLY A CA 1
ATOM 525 C C . GLY A 1 70 ? -24.633 -4.510 12.100 1.00 64.56 70 GLY A C 1
ATOM 526 O O . GLY A 1 70 ? -24.189 -3.609 12.811 1.00 64.56 70 GLY A O 1
ATOM 527 N N . ARG A 1 71 ? -24.422 -4.583 10.777 1.00 63.06 71 ARG A N 1
ATOM 528 C CA . ARG A 1 71 ? -23.431 -3.903 9.911 1.00 63.06 71 ARG A CA 1
ATOM 529 C C . ARG A 1 71 ? -23.160 -2.406 10.139 1.00 63.06 71 ARG A C 1
ATOM 531 O O . ARG A 1 71 ? -22.117 -1.908 9.739 1.00 63.06 71 ARG A O 1
ATOM 538 N N . GLN A 1 72 ? -24.089 -1.663 10.733 1.00 67.81 72 GLN A N 1
ATOM 539 C CA . GLN A 1 72 ? -23.917 -0.222 10.947 1.00 67.81 72 GLN A CA 1
ATOM 540 C C . GLN A 1 72 ? -22.976 0.091 12.118 1.00 67.81 72 GLN A C 1
ATOM 542 O O . GLN A 1 72 ? -22.252 1.079 12.075 1.00 67.81 72 GLN A O 1
ATOM 547 N N . LEU A 1 73 ? -22.975 -0.749 13.157 1.00 73.94 73 LEU A N 1
ATOM 548 C CA . LEU A 1 73 ? -22.055 -0.590 14.284 1.00 73.94 73 LEU A CA 1
ATOM 549 C C . LEU A 1 73 ? -20.629 -0.947 13.851 1.00 73.94 73 LEU A C 1
ATOM 551 O O . LEU A 1 73 ? -19.686 -0.232 14.165 1.00 73.94 73 LEU A O 1
ATOM 555 N N . THR A 1 74 ? -20.488 -2.025 13.078 1.00 72.19 74 THR A N 1
ATOM 556 C CA . THR A 1 74 ? -19.196 -2.577 12.654 1.00 72.19 74 THR A CA 1
ATOM 557 C C . THR A 1 74 ? -18.404 -1.600 11.782 1.00 72.19 74 THR A C 1
ATOM 559 O O . THR A 1 74 ? -17.194 -1.478 11.959 1.00 72.19 74 THR A O 1
ATOM 562 N N . SER A 1 75 ? -19.075 -0.836 10.909 1.00 76.12 75 SER A N 1
ATOM 563 C CA . SER A 1 75 ? -18.402 0.156 10.060 1.00 76.12 75 SER A CA 1
ATOM 564 C C . SER A 1 75 ? -17.915 1.383 10.845 1.00 76.12 75 SER A C 1
ATOM 566 O O . SER A 1 75 ? -16.825 1.889 10.588 1.00 76.12 75 SER A O 1
ATOM 568 N N . GLN A 1 76 ? -18.661 1.817 11.868 1.00 86.38 76 GLN A N 1
ATOM 569 C CA . GLN A 1 76 ? -18.246 2.911 12.755 1.00 86.38 76 GLN A CA 1
ATOM 570 C C . GLN A 1 76 ? -17.026 2.533 13.601 1.00 86.38 76 GLN A C 1
ATOM 572 O O . GLN A 1 76 ? -16.144 3.364 13.803 1.00 86.38 76 GLN A O 1
ATOM 577 N N . LEU A 1 77 ? -16.940 1.277 14.055 1.00 90.25 77 LEU A N 1
ATOM 578 C CA . LEU A 1 77 ? -15.794 0.804 14.836 1.00 90.25 77 LEU A CA 1
ATOM 579 C C . LEU A 1 77 ? -14.481 0.993 14.082 1.00 90.25 77 LEU A C 1
ATOM 581 O O . LEU A 1 77 ? -13.545 1.563 14.633 1.00 90.25 77 LEU A O 1
ATOM 585 N N . LEU A 1 78 ? -14.424 0.584 12.814 1.00 91.81 78 LEU A N 1
ATOM 586 C CA . LEU A 1 78 ? -13.219 0.757 12.006 1.00 91.81 78 LEU A CA 1
ATOM 587 C C . LEU A 1 78 ? -12.827 2.236 11.871 1.00 91.81 78 LEU A C 1
ATOM 589 O O . LEU A 1 78 ? -11.646 2.569 11.946 1.00 91.81 78 LEU A O 1
ATOM 593 N N . GLN A 1 79 ? -13.806 3.130 11.722 1.00 91.12 79 GLN A N 1
ATOM 594 C CA . GLN A 1 79 ? -13.547 4.568 11.635 1.00 91.12 79 GLN A CA 1
ATOM 595 C C . GLN A 1 79 ? -12.904 5.105 12.920 1.00 91.12 79 GLN A C 1
ATOM 597 O O . GLN A 1 79 ? -11.880 5.782 12.832 1.00 91.12 79 GLN A O 1
ATOM 602 N N . TYR A 1 80 ? -13.449 4.762 14.093 1.00 91.25 80 TYR A N 1
ATOM 603 C CA . TYR A 1 80 ? -12.883 5.172 15.385 1.00 91.25 80 TYR A CA 1
ATOM 604 C C . TYR A 1 80 ? -11.462 4.645 15.582 1.00 91.25 80 TYR A C 1
ATOM 606 O O . TYR A 1 80 ? -10.564 5.382 15.982 1.00 91.25 80 TYR A O 1
ATOM 614 N N . LEU A 1 81 ? -11.242 3.377 15.237 1.00 94.00 81 LEU A N 1
ATOM 615 C CA . LEU A 1 81 ? -9.947 2.724 15.364 1.00 94.00 81 LEU A CA 1
ATOM 616 C C . LEU A 1 81 ? -8.868 3.374 14.485 1.00 94.00 81 LEU A C 1
ATOM 618 O O . LEU A 1 81 ? -7.758 3.606 14.958 1.00 94.00 81 LEU A O 1
ATOM 622 N N . LEU A 1 82 ? -9.191 3.712 13.231 1.00 94.81 82 LEU A N 1
ATOM 623 C CA . LEU A 1 82 ? -8.266 4.392 12.314 1.00 94.81 82 LEU A CA 1
ATOM 624 C C . LEU A 1 82 ? -7.955 5.836 12.738 1.00 94.81 82 LEU A C 1
ATOM 626 O O . LEU A 1 82 ? -6.899 6.357 12.392 1.00 94.81 82 LEU A O 1
ATOM 630 N N . GLN A 1 83 ? -8.852 6.477 13.487 1.00 92.31 83 GLN A N 1
ATOM 631 C CA . GLN A 1 83 ? -8.679 7.841 14.005 1.00 92.31 83 GLN A CA 1
ATOM 632 C C . GLN A 1 83 ? -8.064 7.878 15.414 1.00 92.31 83 GLN A C 1
ATOM 634 O O . GLN A 1 83 ? -7.853 8.957 15.968 1.00 92.31 83 GLN A O 1
ATOM 639 N N . CYS A 1 84 ? -7.765 6.718 16.003 1.00 92.25 84 CYS A N 1
ATOM 640 C CA . CYS A 1 84 ? -7.200 6.622 17.342 1.00 92.25 84 CYS A CA 1
ATOM 641 C C . CYS A 1 84 ? -5.827 7.326 17.413 1.00 92.25 84 CYS A C 1
ATOM 643 O O . CYS A 1 84 ? -4.964 7.063 16.572 1.00 92.25 84 CYS A O 1
ATOM 645 N N . PRO A 1 85 ? -5.570 8.199 18.407 1.00 90.19 85 PRO A N 1
ATOM 646 C CA . PRO A 1 85 ? -4.318 8.954 18.468 1.00 90.19 85 PRO A CA 1
ATOM 647 C C . PRO A 1 85 ? -3.087 8.070 18.728 1.00 90.19 85 PRO A C 1
ATOM 649 O O . PRO A 1 85 ? -1.972 8.448 18.369 1.00 90.19 85 PRO A O 1
ATOM 652 N N . GLN A 1 86 ? -3.261 6.887 19.326 1.00 91.75 86 GLN A N 1
ATOM 653 C CA . GLN A 1 86 ? -2.183 5.920 19.531 1.00 91.75 86 GLN A CA 1
ATOM 654 C C . GLN A 1 86 ? -1.865 5.192 18.218 1.00 91.75 86 GLN A C 1
ATOM 656 O O . GLN A 1 86 ? -2.718 4.502 17.655 1.00 91.75 86 GLN A O 1
ATOM 661 N N . TYR A 1 87 ? -0.629 5.323 17.725 1.00 95.12 87 TYR A N 1
ATOM 662 C CA . TYR A 1 87 ? -0.218 4.648 16.490 1.00 95.12 87 TYR A CA 1
ATOM 663 C C . TYR A 1 87 ? -0.234 3.125 16.647 1.00 95.12 87 TYR A C 1
ATOM 665 O O . TYR A 1 87 ? -0.552 2.447 15.684 1.00 95.12 87 TYR A O 1
ATOM 673 N N . GLU A 1 88 ? 0.015 2.584 17.845 1.00 96.38 88 GLU A N 1
ATOM 674 C CA . GLU A 1 88 ? 0.004 1.138 18.095 1.00 96.38 88 GLU A CA 1
ATOM 675 C C . GLU A 1 88 ? -1.388 0.538 17.855 1.00 96.38 88 GLU A C 1
ATOM 677 O O . GLU A 1 88 ? -1.523 -0.591 17.383 1.00 96.38 88 GLU A O 1
ATOM 682 N N . VAL A 1 89 ? -2.442 1.302 18.170 1.00 96.31 89 VAL A N 1
ATOM 683 C CA . VAL A 1 89 ? -3.823 0.903 17.883 1.00 96.31 89 VAL A CA 1
ATOM 684 C C . VAL A 1 89 ? -4.062 0.910 16.381 1.00 96.31 89 VAL A C 1
ATOM 686 O O . VAL A 1 89 ? -4.553 -0.082 15.849 1.00 96.31 89 VAL A O 1
ATOM 689 N N . ARG A 1 90 ? -3.694 1.999 15.696 1.00 97.19 90 ARG A N 1
ATOM 690 C CA . ARG A 1 90 ? -3.864 2.125 14.242 1.00 97.19 90 ARG A CA 1
ATOM 691 C C . ARG A 1 90 ? -3.083 1.046 13.492 1.00 97.19 90 ARG A C 1
ATOM 693 O O . ARG A 1 90 ? -3.643 0.403 12.614 1.00 97.19 90 ARG A O 1
ATOM 700 N N . GLU A 1 91 ? -1.847 0.776 13.892 1.00 97.75 91 GLU A N 1
ATOM 701 C CA . GLU A 1 91 ? -0.995 -0.269 13.326 1.00 97.75 91 GLU A CA 1
ATOM 702 C C . GLU A 1 91 ? -1.630 -1.656 13.476 1.00 97.75 91 GLU A C 1
ATOM 704 O O . GLU A 1 91 ? -1.816 -2.347 12.476 1.00 97.75 91 GLU A O 1
ATOM 709 N N . LEU A 1 92 ? -2.075 -2.024 14.685 1.00 98.06 92 LEU A N 1
ATOM 710 C CA . LEU A 1 92 ? -2.771 -3.295 14.924 1.00 98.06 92 LEU A CA 1
ATOM 711 C C . LEU A 1 92 ? -4.044 -3.427 14.070 1.00 98.06 92 LEU A C 1
ATOM 713 O O . LEU A 1 92 ? -4.392 -4.520 13.616 1.00 98.06 92 LEU A O 1
ATOM 717 N N . VAL A 1 93 ? -4.750 -2.317 13.851 1.00 97.38 93 VAL A N 1
ATOM 718 C CA . VAL A 1 93 ? -5.964 -2.279 13.026 1.00 97.38 93 VAL A CA 1
ATOM 719 C C . VAL A 1 93 ? -5.636 -2.523 11.567 1.00 97.38 93 VAL A C 1
ATOM 721 O O . VAL A 1 93 ? -6.287 -3.342 10.921 1.00 97.38 93 VAL A O 1
ATOM 724 N N . LEU A 1 94 ? -4.607 -1.849 11.065 1.00 98.19 94 LEU A N 1
ATOM 725 C CA . LEU A 1 94 ? -4.140 -1.987 9.693 1.00 98.19 94 LEU A CA 1
ATOM 726 C C . LEU A 1 94 ? -3.599 -3.393 9.420 1.00 98.19 94 LEU A C 1
ATOM 728 O O . LEU A 1 94 ? -3.845 -3.919 8.342 1.00 98.19 94 LEU A O 1
ATOM 732 N N . GLU A 1 95 ? -2.948 -4.041 10.389 1.00 97.69 95 GLU A N 1
ATOM 733 C CA . GLU A 1 95 ? -2.554 -5.453 10.279 1.00 97.69 95 GLU A CA 1
ATOM 734 C C . GLU A 1 95 ? -3.760 -6.391 10.151 1.00 97.69 95 GLU A C 1
ATOM 736 O O . GLU A 1 95 ? -3.749 -7.310 9.331 1.00 97.69 95 GLU A O 1
ATOM 741 N N . GLY A 1 96 ? -4.809 -6.170 10.951 1.00 96.69 96 GLY A N 1
ATOM 742 C CA . GLY A 1 96 ? -6.047 -6.948 10.862 1.00 96.69 96 GLY A CA 1
ATOM 743 C C . GLY A 1 96 ? -6.781 -6.734 9.539 1.00 96.69 96 GLY A C 1
ATOM 744 O O . GLY A 1 96 ? -7.211 -7.696 8.907 1.00 96.69 96 GLY A O 1
ATOM 745 N N . VAL A 1 97 ? -6.860 -5.479 9.091 1.00 96.12 97 VAL A N 1
ATOM 746 C CA . VAL A 1 97 ? -7.417 -5.098 7.788 1.00 96.12 97 VAL A CA 1
ATOM 747 C C . VAL A 1 97 ? -6.628 -5.737 6.649 1.00 96.12 97 VAL A C 1
ATOM 749 O O . VAL A 1 97 ? -7.232 -6.364 5.788 1.00 96.12 97 VAL A O 1
ATOM 752 N N . LEU A 1 98 ? -5.297 -5.635 6.655 1.00 96.00 98 LEU A N 1
ATOM 753 C CA . LEU A 1 98 ? -4.447 -6.204 5.611 1.00 96.00 98 LEU A CA 1
ATOM 754 C C . LEU A 1 98 ? -4.610 -7.723 5.520 1.00 96.00 98 LEU A C 1
ATOM 756 O O . LEU A 1 98 ? -4.809 -8.240 4.425 1.00 96.00 98 LEU A O 1
ATOM 760 N N . ARG A 1 99 ? -4.601 -8.420 6.664 1.00 95.31 99 ARG A N 1
ATOM 761 C CA . ARG A 1 99 ? -4.865 -9.864 6.716 1.00 95.31 99 ARG A CA 1
ATOM 762 C C . ARG A 1 99 ? -6.222 -10.199 6.098 1.00 95.31 99 ARG A C 1
ATOM 764 O O . ARG A 1 99 ? -6.300 -11.104 5.277 1.00 95.31 99 ARG A O 1
ATOM 771 N N . LYS A 1 100 ? -7.274 -9.448 6.443 1.00 93.00 100 LYS A N 1
ATOM 772 C CA . LYS A 1 100 ? -8.617 -9.696 5.906 1.00 93.00 100 LYS A CA 1
ATOM 773 C C . LYS A 1 100 ? -8.696 -9.478 4.394 1.00 93.00 100 LYS A C 1
ATOM 775 O O . LYS A 1 100 ? -9.346 -10.253 3.706 1.00 93.00 100 LYS A O 1
ATOM 780 N N . LEU A 1 101 ? -8.031 -8.441 3.885 1.00 91.94 101 LEU A N 1
ATOM 781 C CA . LEU A 1 101 ? -7.961 -8.174 2.448 1.00 91.94 101 LEU A CA 1
ATOM 782 C C . LEU A 1 101 ? -7.253 -9.304 1.694 1.00 91.94 101 LEU A C 1
ATOM 784 O O . LEU A 1 101 ? -7.705 -9.686 0.625 1.00 91.94 101 LEU A O 1
ATOM 788 N N . GLN A 1 102 ? -6.176 -9.847 2.263 1.00 90.19 102 GLN A N 1
ATOM 789 C CA . GLN A 1 102 ? -5.431 -10.962 1.672 1.00 90.19 102 GLN A CA 1
ATOM 790 C C . GLN A 1 102 ? -6.248 -12.261 1.667 1.00 90.19 102 GLN A C 1
ATOM 792 O O . GLN A 1 102 ? -6.222 -12.984 0.681 1.00 90.19 102 GLN A O 1
ATOM 797 N N . GLU A 1 103 ? -7.018 -12.532 2.726 1.00 89.31 103 GLU A N 1
ATOM 798 C CA . GLU A 1 103 ? -7.955 -13.667 2.764 1.00 89.31 103 GLU A CA 1
ATOM 799 C C . GLU A 1 103 ? -9.057 -13.562 1.694 1.00 89.31 103 GLU A C 1
ATOM 801 O O . GLU A 1 103 ? -9.521 -14.582 1.197 1.00 89.31 103 GLU A O 1
ATOM 806 N N . GLU A 1 104 ? -9.495 -12.343 1.354 1.00 85.50 104 GLU A N 1
ATOM 807 C CA . GLU A 1 104 ? -10.506 -12.092 0.314 1.00 85.50 104 GLU A CA 1
ATOM 808 C C . GLU A 1 104 ? -9.912 -12.040 -1.108 1.00 85.50 104 GLU A C 1
ATOM 810 O O . GLU A 1 104 ? -10.654 -12.197 -2.071 1.00 85.50 104 GLU A O 1
ATOM 815 N N . GLU A 1 105 ? -8.599 -11.834 -1.266 1.00 73.56 105 GLU A N 1
ATOM 816 C CA . GLU A 1 105 ? -7.924 -11.821 -2.577 1.00 73.56 105 GLU A CA 1
ATOM 817 C C . GLU A 1 105 ? -7.801 -13.227 -3.191 1.00 73.56 105 GLU A C 1
ATOM 819 O O . GLU A 1 105 ? -7.763 -13.361 -4.415 1.00 73.56 105 GLU A O 1
ATOM 824 N N . ASP A 1 106 ? -7.801 -14.271 -2.354 1.00 64.62 106 ASP A N 1
ATOM 825 C CA . ASP A 1 106 ? -7.831 -15.674 -2.788 1.00 64.62 106 ASP A CA 1
ATOM 826 C C . ASP A 1 106 ? -9.178 -16.075 -3.430 1.00 64.62 106 ASP A C 1
ATOM 828 O O . ASP A 1 106 ? -9.251 -17.083 -4.139 1.00 64.62 106 ASP A O 1
ATOM 832 N N . ASP A 1 107 ? -10.244 -15.292 -3.223 1.00 64.94 107 ASP A N 1
ATOM 833 C CA . ASP A 1 107 ? -11.496 -15.431 -3.967 1.00 64.94 107 ASP A CA 1
ATOM 834 C C . ASP A 1 107 ? -11.346 -14.692 -5.314 1.00 64.94 107 ASP A C 1
ATOM 836 O O . ASP A 1 107 ? -11.217 -13.472 -5.351 1.00 64.94 107 ASP A O 1
ATOM 840 N N . ASP A 1 108 ? -11.394 -15.419 -6.443 1.00 57.91 108 ASP A N 1
ATOM 841 C CA . ASP A 1 108 ? -11.132 -14.969 -7.836 1.00 57.91 108 ASP A CA 1
ATOM 842 C C . ASP A 1 108 ? -11.843 -13.662 -8.305 1.00 57.91 108 ASP A C 1
ATOM 844 O O . ASP A 1 108 ? -11.606 -13.155 -9.411 1.00 57.91 108 ASP A O 1
ATOM 848 N N . GLU A 1 109 ? -12.741 -13.087 -7.506 1.00 64.25 109 GLU A N 1
ATOM 849 C CA . GLU A 1 109 ? -13.406 -11.819 -7.776 1.00 64.25 109 GLU A CA 1
ATOM 850 C C . GLU A 1 109 ? -12.621 -10.629 -7.199 1.00 64.25 109 GLU A C 1
ATOM 852 O O . GLU A 1 109 ? -12.817 -10.234 -6.054 1.00 64.25 109 GLU A O 1
ATOM 857 N N . LYS A 1 110 ? -11.828 -9.954 -8.047 1.00 65.81 110 LYS A N 1
ATOM 858 C CA . LYS A 1 110 ? -11.200 -8.647 -7.749 1.00 65.81 110 LYS A CA 1
ATOM 859 C C . LYS A 1 110 ? -12.243 -7.542 -7.548 1.00 65.81 110 LYS A C 1
ATOM 861 O O . LYS A 1 110 ? -12.448 -6.688 -8.414 1.00 65.81 110 LYS A O 1
ATOM 866 N N . ARG A 1 111 ? -12.962 -7.573 -6.432 1.00 71.75 111 ARG A N 1
ATOM 867 C CA . ARG A 1 111 ? -13.959 -6.573 -6.050 1.00 71.75 111 ARG A CA 1
ATOM 868 C C . ARG A 1 111 ? -13.529 -5.891 -4.772 1.00 71.75 111 ARG A C 1
ATOM 870 O O . ARG A 1 111 ? -12.927 -6.485 -3.888 1.00 71.75 111 ARG A O 1
ATOM 877 N N . ARG A 1 112 ? -13.895 -4.617 -4.674 1.00 77.69 112 ARG A N 1
ATOM 878 C CA . ARG A 1 112 ? -13.665 -3.844 -3.463 1.00 77.69 112 ARG A CA 1
ATOM 879 C C . ARG A 1 112 ? -14.419 -4.483 -2.279 1.00 77.69 112 ARG A C 1
ATOM 881 O O . ARG A 1 112 ? -15.594 -4.835 -2.449 1.00 77.69 112 ARG A O 1
ATOM 888 N N . PRO A 1 113 ? -13.797 -4.578 -1.091 1.00 83.88 113 PRO A N 1
ATOM 889 C CA . PRO A 1 113 ? -14.417 -5.193 0.076 1.00 83.88 113 PRO A CA 1
ATOM 890 C C . PRO A 1 113 ? -15.703 -4.480 0.478 1.00 83.88 113 PRO A C 1
ATOM 892 O O . PRO A 1 113 ? -15.740 -3.257 0.621 1.00 83.88 113 PRO A O 1
ATOM 895 N N . GLN A 1 114 ? -16.771 -5.241 0.714 1.00 82.50 114 GLN A N 1
ATOM 896 C CA . GLN A 1 114 ? -18.076 -4.659 1.042 1.00 82.50 114 GLN A CA 1
ATOM 897 C C . GLN A 1 114 ? -18.160 -4.103 2.473 1.00 82.50 114 GLN A C 1
ATOM 899 O O . GLN A 1 114 ? -19.092 -3.357 2.794 1.00 82.50 114 GLN A O 1
ATOM 904 N N . TRP A 1 115 ? -17.255 -4.519 3.358 1.00 85.25 115 TRP A N 1
ATOM 905 C CA . TRP A 1 115 ? -17.191 -4.062 4.746 1.00 85.25 115 TRP A CA 1
ATOM 906 C C . TRP A 1 115 ? -16.435 -2.733 4.894 1.00 85.25 115 TRP A C 1
ATOM 908 O O . TRP A 1 115 ? -16.574 -2.075 5.924 1.00 85.25 115 TRP A O 1
ATOM 918 N N . LEU A 1 116 ? -15.696 -2.305 3.864 1.00 88.81 116 LEU A N 1
ATOM 919 C CA . LEU A 1 116 ? -14.949 -1.051 3.859 1.00 88.81 116 LEU A CA 1
ATOM 920 C C . LEU A 1 116 ? -15.789 0.083 3.253 1.00 88.81 116 LEU A C 1
ATOM 922 O O . LEU A 1 116 ? -15.954 0.174 2.035 1.00 88.81 116 LEU A O 1
ATOM 926 N N . ASP A 1 117 ? -16.307 0.969 4.103 1.00 89.00 117 ASP A N 1
ATOM 927 C CA . ASP A 1 117 ? -17.073 2.136 3.659 1.00 89.00 117 ASP A CA 1
ATOM 928 C C . ASP A 1 117 ? -16.187 3.308 3.181 1.00 89.00 117 ASP A C 1
ATOM 930 O O . ASP A 1 117 ? -14.959 3.307 3.303 1.00 89.00 117 ASP A O 1
ATOM 934 N N . GLU A 1 118 ? -16.819 4.324 2.586 1.00 89.69 118 GLU A N 1
ATOM 935 C CA . GLU A 1 118 ? -16.127 5.506 2.048 1.00 89.69 118 GLU A CA 1
ATOM 936 C C . GLU A 1 118 ? -15.449 6.355 3.132 1.00 89.69 118 GLU A C 1
ATOM 938 O O . GLU A 1 118 ? -14.438 7.004 2.866 1.00 89.69 118 GLU A O 1
ATOM 943 N N . THR A 1 119 ? -15.971 6.350 4.359 1.00 91.38 119 THR A N 1
ATOM 944 C CA . THR A 1 119 ? -15.375 7.098 5.471 1.00 91.38 119 THR A CA 1
ATOM 945 C C . THR A 1 119 ? -14.095 6.420 5.946 1.00 91.38 119 THR A C 1
ATOM 947 O O . THR A 1 119 ? -13.081 7.089 6.126 1.00 91.38 119 THR A O 1
ATOM 950 N N . ALA A 1 120 ? -14.108 5.093 6.096 1.00 92.00 120 ALA A N 1
ATOM 951 C CA . ALA A 1 120 ? -12.920 4.313 6.418 1.00 92.00 120 ALA A CA 1
ATOM 952 C C . ALA A 1 120 ? -11.855 4.450 5.321 1.00 92.00 120 ALA A C 1
ATOM 954 O O . ALA A 1 120 ? -10.685 4.650 5.642 1.00 92.00 120 ALA A O 1
ATOM 955 N N . LEU A 1 121 ? -12.251 4.447 4.040 1.00 92.94 121 LEU A N 1
ATOM 956 C CA . LEU A 1 121 ? -11.314 4.726 2.950 1.00 92.94 121 LEU A CA 1
ATOM 957 C C . LEU A 1 121 ? -10.728 6.143 3.046 1.00 92.94 121 LEU A C 1
ATOM 959 O O . LEU A 1 121 ? -9.518 6.304 2.925 1.00 92.94 121 LEU A O 1
ATOM 963 N N . SER A 1 122 ? -11.557 7.158 3.309 1.00 94.19 122 SER A N 1
ATOM 964 C CA . SER A 1 122 ? -11.083 8.536 3.494 1.00 94.19 122 SER A CA 1
ATOM 965 C C . SER A 1 122 ? -10.108 8.662 4.670 1.00 94.19 122 SER A C 1
ATOM 967 O O . SER A 1 122 ? -9.163 9.445 4.593 1.00 94.19 122 SER A O 1
ATOM 969 N N . ASN A 1 123 ? -10.318 7.899 5.748 1.00 95.12 123 ASN A N 1
ATOM 970 C CA . ASN A 1 123 ? -9.382 7.838 6.869 1.00 95.12 123 ASN A CA 1
ATOM 971 C C . ASN A 1 123 ? -8.054 7.197 6.441 1.00 95.12 123 ASN A C 1
ATOM 973 O O . ASN A 1 123 ? -7.003 7.735 6.764 1.00 95.12 123 ASN A O 1
ATOM 977 N N . LEU A 1 124 ? -8.080 6.099 5.675 1.00 96.62 124 LEU A N 1
ATOM 978 C CA . LEU A 1 124 ? -6.867 5.454 5.151 1.00 96.62 124 LEU A CA 1
ATOM 979 C C . LEU A 1 124 ? -6.064 6.388 4.236 1.00 96.62 124 LEU A C 1
ATOM 981 O O . LEU A 1 124 ? -4.845 6.478 4.375 1.00 96.62 124 LEU A O 1
ATOM 985 N N . THR A 1 125 ? -6.725 7.115 3.329 1.00 96.62 125 THR A N 1
ATOM 986 C CA . THR A 1 125 ? -6.023 8.052 2.436 1.00 96.62 125 THR A CA 1
ATOM 987 C C . THR A 1 125 ? -5.458 9.250 3.189 1.00 96.62 125 THR A C 1
ATOM 989 O O . THR A 1 125 ? -4.355 9.677 2.877 1.00 96.62 125 THR A O 1
ATOM 992 N N . SER A 1 126 ? -6.160 9.763 4.204 1.00 96.12 126 SER A N 1
ATOM 993 C CA . SER A 1 126 ? -5.636 10.841 5.052 1.00 96.12 126 SER A CA 1
ATOM 994 C C . SER A 1 126 ? -4.463 10.355 5.916 1.00 96.12 126 SER A C 1
ATOM 996 O O . SER A 1 126 ? -3.435 11.025 6.001 1.00 96.12 126 SER A O 1
ATOM 998 N N . LEU A 1 127 ? -4.536 9.136 6.466 1.00 97.38 127 LEU A N 1
ATOM 999 C CA . LEU A 1 127 ? -3.424 8.516 7.194 1.00 97.38 127 LEU A CA 1
ATOM 1000 C C . LEU A 1 127 ? -2.165 8.370 6.330 1.00 97.38 127 LEU A C 1
ATOM 1002 O O . LEU A 1 127 ? -1.068 8.585 6.832 1.00 97.38 127 LEU A O 1
ATOM 1006 N N . ALA A 1 128 ? -2.299 8.064 5.037 1.00 97.69 128 ALA A N 1
ATOM 1007 C CA . ALA A 1 128 ? -1.152 7.962 4.131 1.00 97.69 128 ALA A CA 1
ATOM 1008 C C . ALA A 1 128 ? -0.403 9.291 3.936 1.00 97.69 128 ALA A C 1
ATOM 1010 O O . ALA A 1 128 ? 0.755 9.276 3.526 1.00 97.69 128 ALA A O 1
ATOM 1011 N N . LEU A 1 129 ? -1.061 10.420 4.217 1.00 96.19 129 LEU A N 1
ATOM 1012 C CA . LEU A 1 129 ? -0.512 11.767 4.058 1.00 96.19 129 LEU A CA 1
ATOM 1013 C C . LEU A 1 129 ? 0.047 12.338 5.366 1.00 96.19 129 LEU A C 1
ATOM 1015 O O . LEU A 1 129 ? 0.943 13.182 5.331 1.00 96.19 129 LEU A O 1
ATOM 1019 N N . HIS A 1 130 ? -0.490 11.895 6.509 1.00 95.75 130 HIS A N 1
ATOM 1020 C CA . HIS A 1 130 ? -0.241 12.526 7.811 1.00 95.75 130 HIS A CA 1
ATOM 1021 C C . HIS A 1 130 ? 0.327 11.605 8.885 1.00 95.75 130 HIS A C 1
ATOM 1023 O O . HIS A 1 130 ? 0.765 12.102 9.923 1.00 95.75 130 HIS A O 1
ATOM 1029 N N . GLU A 1 131 ? 0.322 10.285 8.694 1.00 97.19 131 GLU A N 1
ATOM 1030 C CA . GLU A 1 131 ? 0.940 9.386 9.664 1.00 97.19 131 GLU A CA 1
ATOM 1031 C C . GLU A 1 131 ? 2.434 9.693 9.795 1.00 97.19 131 GLU A C 1
ATOM 1033 O O . GLU A 1 131 ? 3.185 9.745 8.822 1.00 97.19 131 GLU A O 1
ATOM 1038 N N . THR A 1 132 ? 2.868 9.862 11.039 1.00 95.69 132 THR A N 1
ATOM 1039 C CA . THR A 1 132 ? 4.252 10.199 11.377 1.00 95.69 132 THR A CA 1
ATOM 1040 C C . THR A 1 132 ? 5.037 8.984 11.849 1.00 95.69 132 THR A C 1
ATOM 1042 O O . THR A 1 132 ? 6.265 8.985 11.759 1.00 95.69 132 THR A O 1
ATOM 1045 N N . HIS A 1 133 ? 4.357 7.938 12.334 1.00 97.06 133 HIS A N 1
ATOM 1046 C CA . HIS A 1 133 ? 5.004 6.708 12.768 1.00 97.06 133 HIS A CA 1
ATOM 1047 C C . HIS A 1 133 ? 5.340 5.804 11.566 1.00 97.06 133 HIS A C 1
ATOM 1049 O O . HIS A 1 133 ? 4.418 5.314 10.910 1.00 97.06 133 HIS A O 1
ATOM 1055 N N . PRO A 1 134 ? 6.627 5.514 11.277 1.00 96.62 134 PRO A N 1
ATOM 1056 C CA . PRO A 1 134 ? 7.021 4.829 10.041 1.00 96.62 134 PRO A CA 1
ATOM 1057 C C . PRO A 1 134 ? 6.418 3.432 9.858 1.00 96.62 134 PRO A C 1
ATOM 1059 O O . PRO A 1 134 ? 6.042 3.079 8.74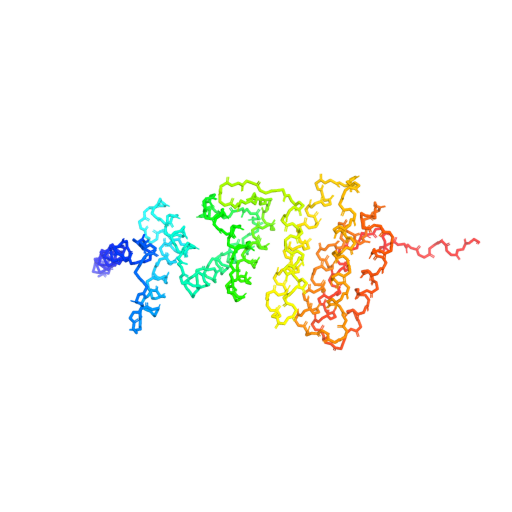5 1.00 96.62 134 PRO A O 1
ATOM 1062 N N . GLN A 1 135 ? 6.308 2.646 10.935 1.00 96.31 135 GLN A N 1
ATOM 1063 C CA . GLN A 1 135 ? 5.746 1.288 10.869 1.00 96.31 135 GLN A CA 1
ATOM 1064 C C . GLN A 1 135 ? 4.244 1.324 10.577 1.00 96.31 135 GLN A C 1
ATOM 1066 O O . GLN A 1 135 ? 3.765 0.624 9.689 1.00 96.31 135 GLN A O 1
ATOM 1071 N N . CYS A 1 136 ? 3.515 2.223 11.244 1.00 98.06 136 CYS A N 1
ATOM 1072 C CA . CYS A 1 136 ? 2.088 2.397 10.998 1.00 98.06 136 CYS A CA 1
ATOM 1073 C C . CYS A 1 136 ? 1.851 2.913 9.571 1.00 98.06 136 CYS A C 1
ATOM 1075 O O . CYS A 1 136 ? 1.023 2.359 8.851 1.00 98.06 136 CYS A O 1
ATOM 1077 N N . LEU A 1 137 ? 2.645 3.889 9.109 1.00 98.50 137 LEU A N 1
ATOM 1078 C CA . LEU A 1 137 ? 2.553 4.404 7.742 1.00 98.50 137 LEU A CA 1
ATOM 1079 C C . LEU A 1 137 ? 2.810 3.295 6.719 1.00 98.50 137 LEU A C 1
ATOM 1081 O O . LEU A 1 137 ? 2.049 3.167 5.766 1.00 98.50 137 LEU A O 1
ATOM 1085 N N . ALA A 1 138 ? 3.816 2.443 6.938 1.00 98.38 138 ALA A N 1
ATOM 1086 C CA . ALA A 1 138 ? 4.070 1.302 6.064 1.00 98.38 138 ALA A CA 1
ATOM 1087 C C . ALA A 1 138 ? 2.841 0.383 5.955 1.00 98.38 138 ALA A C 1
ATOM 1089 O O . ALA A 1 138 ? 2.466 0.007 4.842 1.00 98.38 138 ALA A O 1
ATOM 1090 N N . LYS A 1 139 ? 2.157 0.094 7.074 1.00 98.50 139 LYS A N 1
ATOM 1091 C CA . LYS A 1 139 ? 0.900 -0.675 7.065 1.00 98.50 139 LYS A CA 1
ATOM 1092 C C . LYS A 1 139 ? -0.226 0.039 6.318 1.00 98.50 139 LYS A C 1
ATOM 1094 O O . LYS A 1 139 ? -0.932 -0.611 5.550 1.00 98.50 139 LYS A O 1
ATOM 1099 N N . VAL A 1 140 ? -0.372 1.360 6.472 1.00 98.50 140 VAL A N 1
ATOM 1100 C CA . VAL A 1 140 ? -1.348 2.150 5.696 1.00 98.50 140 VAL A CA 1
ATOM 1101 C C . VAL A 1 140 ? -1.099 1.977 4.199 1.00 98.50 140 VAL A C 1
ATOM 1103 O O . VAL A 1 140 ? -2.024 1.659 3.450 1.00 98.50 140 VAL A O 1
ATOM 1106 N N . LEU A 1 141 ? 0.150 2.143 3.757 1.00 98.56 141 LEU A N 1
ATOM 1107 C CA . LEU A 1 141 ? 0.498 2.035 2.342 1.00 98.56 141 LEU A CA 1
ATOM 1108 C C . LEU A 1 141 ? 0.286 0.612 1.808 1.00 98.56 141 LEU A C 1
ATOM 1110 O O . LEU A 1 141 ? -0.221 0.464 0.700 1.00 98.56 141 LEU A O 1
ATOM 1114 N N . GLN A 1 142 ? 0.609 -0.426 2.588 1.00 98.12 142 GLN A N 1
ATOM 1115 C CA . GLN A 1 142 ? 0.352 -1.826 2.218 1.00 98.12 142 GLN A CA 1
ATOM 1116 C C . GLN A 1 142 ? -1.146 -2.096 2.015 1.00 98.12 142 GLN A C 1
ATOM 1118 O O . GLN A 1 142 ? -1.528 -2.674 0.999 1.00 98.12 142 GLN A O 1
ATOM 1123 N N . VAL A 1 143 ? -2.001 -1.622 2.929 1.00 97.75 143 VAL A N 1
ATOM 1124 C CA . VAL A 1 143 ? -3.465 -1.716 2.786 1.00 97.75 143 VAL A CA 1
ATOM 1125 C C . VAL A 1 143 ? -3.930 -1.012 1.509 1.00 97.75 143 VAL A C 1
ATOM 1127 O O . VAL A 1 143 ? -4.695 -1.580 0.729 1.00 97.75 143 VAL A O 1
ATOM 1130 N N . LEU A 1 144 ? -3.435 0.201 1.249 1.00 97.25 144 LEU A N 1
ATOM 1131 C CA . LEU A 1 144 ? -3.781 0.945 0.038 1.00 97.25 144 LEU A CA 1
ATOM 1132 C C . LEU A 1 144 ? -3.301 0.245 -1.243 1.00 97.25 144 LEU A C 1
ATOM 1134 O O . LEU A 1 144 ? -4.023 0.288 -2.233 1.00 97.25 144 LEU A O 1
ATOM 1138 N N . CYS A 1 145 ? -2.153 -0.443 -1.231 1.00 95.56 145 CYS A N 1
ATOM 1139 C CA . CYS A 1 145 ? -1.666 -1.200 -2.394 1.00 95.56 145 CYS A CA 1
ATOM 1140 C C . CYS A 1 145 ? -2.646 -2.306 -2.818 1.00 95.56 145 CYS A C 1
ATOM 1142 O O . CYS A 1 145 ? -2.877 -2.523 -4.013 1.00 95.56 145 CYS A O 1
ATOM 1144 N N . VAL A 1 146 ? -3.240 -3.004 -1.846 1.00 93.88 146 VAL A N 1
ATOM 1145 C CA . VAL A 1 146 ? -4.248 -4.040 -2.122 1.00 93.88 146 VAL A CA 1
ATOM 1146 C C . VAL A 1 146 ? -5.532 -3.393 -2.646 1.00 93.88 146 VAL A C 1
ATOM 1148 O O . VAL A 1 146 ? -6.079 -3.810 -3.667 1.00 93.88 146 VAL A O 1
ATOM 1151 N N . LEU A 1 147 ? -5.975 -2.299 -2.020 1.00 92.81 147 LEU A N 1
ATOM 1152 C CA . LEU A 1 147 ? -7.198 -1.604 -2.427 1.00 92.81 147 LEU A CA 1
ATOM 1153 C C . LEU A 1 147 ? -7.103 -0.995 -3.837 1.00 92.81 147 LEU A C 1
ATOM 1155 O O . LEU A 1 147 ? -8.049 -1.150 -4.609 1.00 92.81 147 LEU A O 1
ATOM 1159 N N . ILE A 1 148 ? -5.974 -0.378 -4.210 1.00 90.56 148 ILE A N 1
ATOM 1160 C CA . ILE A 1 148 ? -5.734 0.150 -5.570 1.00 90.56 148 ILE A CA 1
ATOM 1161 C C . ILE A 1 148 ? -5.800 -0.958 -6.624 1.00 90.56 148 ILE A C 1
ATOM 1163 O O . ILE A 1 148 ? -6.290 -0.746 -7.734 1.00 90.56 148 ILE A O 1
ATOM 1167 N N . SER A 1 149 ? -5.334 -2.159 -6.284 1.00 86.19 149 SER A N 1
ATOM 1168 C CA . SER A 1 149 ? -5.363 -3.306 -7.199 1.00 86.19 149 SER A CA 1
ATOM 1169 C C . SER A 1 149 ? -6.793 -3.783 -7.495 1.00 86.19 149 SER A C 1
ATOM 1171 O O . SER A 1 149 ? -7.039 -4.374 -8.548 1.00 86.19 149 SER A O 1
ATOM 1173 N N . SER A 1 150 ? -7.746 -3.481 -6.603 1.00 82.19 150 SER A N 1
ATOM 1174 C CA . SER A 1 150 ? -9.178 -3.778 -6.763 1.00 82.19 150 SER A CA 1
ATOM 1175 C C . SER A 1 150 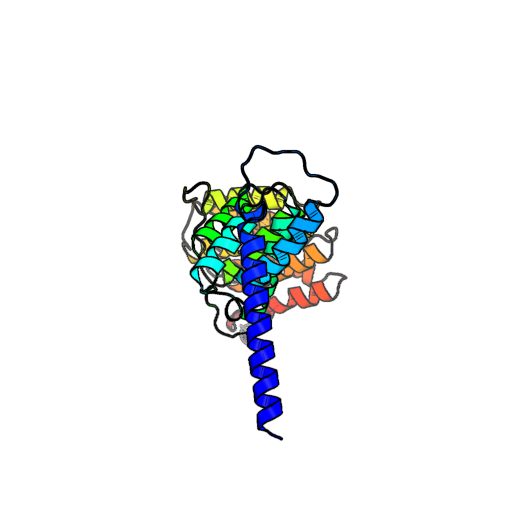? -9.980 -2.675 -7.477 1.00 82.19 150 SER A C 1
ATOM 1177 O O . SER A 1 150 ? -11.137 -2.898 -7.842 1.00 82.19 150 SER A O 1
ATOM 1179 N N . GLY A 1 151 ? -9.398 -1.487 -7.690 1.00 81.81 151 GLY A N 1
ATOM 1180 C CA . GLY A 1 151 ? -10.056 -0.364 -8.361 1.00 81.81 151 GLY A CA 1
ATOM 1181 C C . GLY A 1 151 ? -9.407 0.999 -8.094 1.00 81.81 151 GLY A C 1
AT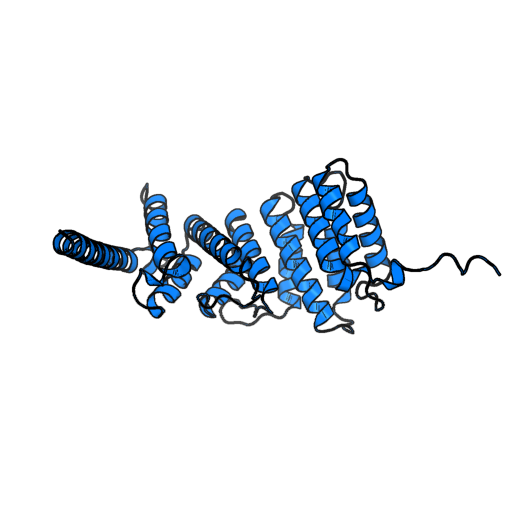OM 1182 O O . GLY A 1 151 ? -8.469 1.132 -7.315 1.00 81.81 151 GLY A O 1
ATOM 1183 N N . GLU A 1 152 ? -9.917 2.044 -8.747 1.00 84.81 152 GLU A N 1
ATOM 1184 C CA . GLU A 1 152 ? -9.449 3.417 -8.518 1.00 84.81 152 GLU A CA 1
ATOM 1185 C C . GLU A 1 152 ? -9.791 3.902 -7.100 1.00 84.81 152 GLU A C 1
ATOM 1187 O O . GLU A 1 152 ? -10.898 3.684 -6.597 1.00 84.81 152 GLU A O 1
ATOM 1192 N N . LEU A 1 153 ? -8.844 4.602 -6.468 1.00 87.56 153 LEU A N 1
ATOM 1193 C CA . LEU A 1 153 ? -9.035 5.209 -5.154 1.00 87.56 153 LEU A CA 1
ATOM 1194 C C . LEU A 1 153 ? -9.287 6.709 -5.257 1.00 87.56 153 LEU A C 1
ATOM 1196 O O . LEU A 1 153 ? -8.536 7.449 -5.893 1.00 87.56 153 LEU A O 1
ATOM 1200 N N . LEU A 1 154 ? -10.318 7.166 -4.549 1.00 91.19 154 LEU A N 1
ATOM 1201 C CA . LEU A 1 154 ? -10.572 8.585 -4.356 1.00 91.19 154 LEU A CA 1
ATOM 1202 C C . LEU A 1 154 ? -9.745 9.100 -3.175 1.00 91.19 154 LEU A C 1
ATOM 1204 O O . LEU A 1 154 ? -10.089 8.870 -2.017 1.00 91.19 154 LEU A O 1
ATOM 1208 N N . TRP A 1 155 ? -8.676 9.830 -3.474 1.00 94.19 155 TRP A N 1
ATOM 1209 C CA . TRP A 1 155 ? -7.788 10.394 -2.462 1.00 94.19 155 TRP A CA 1
ATOM 1210 C C . TRP A 1 155 ? -8.429 11.583 -1.758 1.00 94.19 155 TRP A C 1
ATOM 1212 O O . TRP A 1 155 ? -8.771 12.587 -2.392 1.00 94.19 155 TRP A O 1
ATOM 1222 N N . ARG A 1 156 ? -8.592 11.466 -0.437 1.00 93.56 156 ARG A N 1
ATOM 1223 C CA . ARG A 1 156 ? -9.165 12.518 0.400 1.00 93.56 156 ARG A CA 1
ATOM 1224 C C . ARG A 1 156 ? -8.282 12.868 1.579 1.00 93.56 156 ARG A C 1
ATOM 1226 O O . ARG A 1 156 ? -7.698 11.987 2.207 1.00 93.56 156 ARG A O 1
ATOM 1233 N N . ASP A 1 157 ? -8.293 14.155 1.896 1.00 91.06 157 ASP A N 1
ATOM 1234 C CA . ASP A 1 157 ? -7.654 14.721 3.070 1.00 91.06 157 ASP A CA 1
ATOM 1235 C C . ASP A 1 157 ? -8.513 15.836 3.674 1.00 91.06 157 ASP A C 1
ATOM 1237 O O . ASP A 1 157 ? -8.904 16.763 2.963 1.00 91.06 157 ASP A O 1
ATOM 1241 N N . ASP A 1 158 ? -8.874 15.726 4.955 1.00 83.00 158 ASP A N 1
ATOM 1242 C CA . ASP A 1 158 ? -9.763 16.671 5.655 1.00 83.00 158 ASP A CA 1
ATOM 1243 C C . ASP A 1 158 ? -11.023 17.066 4.849 1.00 83.00 158 ASP A C 1
ATOM 1245 O O . ASP A 1 158 ? -11.441 18.226 4.781 1.00 83.00 158 ASP A O 1
ATOM 1249 N N . GLY A 1 159 ? -11.627 16.085 4.169 1.00 82.25 159 GLY A N 1
ATOM 1250 C CA . GLY A 1 159 ? -12.815 16.273 3.329 1.00 82.25 159 GLY A CA 1
ATOM 1251 C C . GLY A 1 159 ? -12.558 16.909 1.956 1.00 82.25 159 GLY A C 1
ATOM 1252 O O . GLY A 1 159 ? -13.494 17.032 1.162 1.00 82.25 159 GLY A O 1
ATOM 1253 N N . LYS A 1 160 ? -11.315 17.277 1.631 1.00 91.50 160 LYS A N 1
ATOM 1254 C CA . LYS A 1 160 ? -10.901 17.740 0.300 1.00 91.50 160 LYS A CA 1
ATOM 1255 C C . LYS A 1 160 ? -10.477 16.556 -0.554 1.00 91.50 160 LYS A C 1
ATOM 1257 O O . LYS A 1 160 ? -9.820 15.642 -0.075 1.00 91.50 160 LYS A O 1
ATOM 1262 N N . THR A 1 161 ? -10.859 16.573 -1.827 1.00 94.44 161 THR A N 1
ATOM 1263 C CA . THR A 1 161 ? -10.368 15.600 -2.813 1.00 94.44 161 THR A CA 1
ATOM 1264 C C . THR A 1 161 ? -9.054 16.102 -3.392 1.00 94.44 161 THR A C 1
ATOM 1266 O O . THR A 1 161 ? -8.977 17.270 -3.774 1.00 94.44 161 THR A O 1
ATOM 1269 N N . LEU A 1 162 ? -8.052 15.230 -3.452 1.00 92.88 162 LEU A N 1
ATOM 1270 C CA . LEU A 1 162 ? -6.741 15.533 -4.017 1.00 92.88 162 LEU A CA 1
ATOM 1271 C C . LEU A 1 162 ? -6.661 15.088 -5.475 1.00 92.88 162 LEU A C 1
ATOM 1273 O O . LEU A 1 162 ? -7.285 14.102 -5.878 1.00 92.88 162 LEU A O 1
ATOM 1277 N N . SER A 1 163 ? -5.876 15.811 -6.267 1.00 89.31 163 SER A N 1
ATOM 1278 C CA . SER A 1 163 ? -5.520 15.379 -7.615 1.00 89.31 163 SER A CA 1
ATOM 1279 C C . SER A 1 163 ? -4.492 14.245 -7.575 1.00 89.31 163 SER A C 1
ATOM 1281 O O . SER A 1 163 ? -3.700 14.117 -6.640 1.00 89.31 163 SER A O 1
ATOM 1283 N N . GLN A 1 164 ? -4.468 13.429 -8.630 1.00 86.12 164 GLN A N 1
ATOM 1284 C CA . GLN A 1 164 ? -3.508 12.331 -8.755 1.00 86.12 164 GLN A CA 1
ATOM 1285 C C . GLN A 1 164 ? -2.050 12.825 -8.768 1.00 86.12 164 GLN A C 1
ATOM 1287 O O . GLN A 1 164 ? -1.172 12.145 -8.246 1.00 86.12 164 GLN A O 1
ATOM 1292 N N . GLU A 1 165 ? -1.793 14.014 -9.322 1.00 85.81 165 GLU A N 1
ATOM 1293 C CA . GLU A 1 165 ? -0.459 14.628 -9.347 1.00 85.81 165 GLU A CA 1
ATOM 1294 C C . GLU A 1 165 ? 0.022 15.013 -7.940 1.00 85.81 165 GLU A C 1
ATOM 1296 O O . GLU A 1 165 ? 1.152 14.694 -7.574 1.00 85.81 165 GLU A O 1
ATOM 1301 N N . GLU A 1 166 ? -0.841 15.633 -7.125 1.00 90.12 166 GLU A N 1
ATOM 1302 C CA . GLU A 1 166 ? -0.523 15.994 -5.734 1.00 90.12 166 GLU A CA 1
ATOM 1303 C C . GLU A 1 166 ? -0.182 14.756 -4.898 1.00 90.12 166 GLU A C 1
ATOM 1305 O O . GLU A 1 166 ? 0.814 14.743 -4.171 1.00 90.12 166 GLU A O 1
ATOM 1310 N N . VAL A 1 167 ? -0.983 13.699 -5.046 1.00 92.81 167 VAL A N 1
ATOM 1311 C CA . VAL A 1 167 ? -0.782 12.420 -4.356 1.00 92.81 167 VAL A CA 1
ATOM 1312 C C . VAL A 1 167 ? 0.531 11.771 -4.784 1.00 92.81 167 VAL A C 1
ATOM 1314 O O . VAL A 1 167 ? 1.326 11.368 -3.935 1.00 92.81 167 VAL A O 1
ATOM 1317 N N . LEU A 1 168 ? 0.784 11.687 -6.094 1.00 91.69 168 LEU A N 1
ATOM 1318 C CA . LEU A 1 168 ? 2.017 11.109 -6.622 1.00 91.69 168 LEU A CA 1
ATOM 1319 C C . LEU A 1 168 ? 3.242 11.865 -6.114 1.00 91.69 168 LEU A C 1
ATOM 1321 O O . LEU A 1 168 ? 4.171 11.235 -5.619 1.00 91.69 168 LEU A O 1
ATOM 1325 N N . LEU A 1 169 ? 3.246 13.199 -6.184 1.00 90.94 169 LEU A N 1
ATOM 1326 C CA . LEU A 1 169 ? 4.372 14.011 -5.719 1.00 90.94 169 LEU A CA 1
ATOM 1327 C C . LEU A 1 169 ? 4.658 13.798 -4.224 1.00 90.94 169 LEU A C 1
ATOM 1329 O O . LEU A 1 169 ? 5.822 13.676 -3.824 1.00 90.94 169 LEU A O 1
ATOM 1333 N N . HIS A 1 170 ? 3.605 13.722 -3.408 1.00 94.31 170 HIS A N 1
ATOM 1334 C CA . HIS A 1 170 ? 3.730 13.440 -1.982 1.00 94.31 170 HIS A CA 1
ATOM 1335 C C . HIS A 1 170 ? 4.353 12.058 -1.738 1.00 94.31 170 HIS A C 1
ATOM 1337 O O . HIS A 1 170 ? 5.366 11.944 -1.043 1.00 94.31 170 HIS A O 1
ATOM 1343 N N . LEU A 1 171 ? 3.806 11.012 -2.362 1.00 95.31 171 LEU A N 1
ATOM 1344 C CA . LEU A 1 171 ? 4.281 9.640 -2.178 1.00 95.31 171 LEU A CA 1
ATOM 1345 C C . LEU A 1 171 ? 5.675 9.401 -2.786 1.00 95.31 171 LEU A C 1
ATOM 1347 O O . LEU A 1 171 ? 6.449 8.625 -2.229 1.00 95.31 171 LEU A O 1
ATOM 1351 N N . PHE A 1 172 ? 6.049 10.098 -3.865 1.00 93.00 172 PHE A N 1
ATOM 1352 C CA . PHE A 1 172 ? 7.427 10.097 -4.377 1.00 93.00 172 PHE A CA 1
ATOM 1353 C C . PHE A 1 172 ? 8.403 10.632 -3.341 1.00 93.00 172 PHE A C 1
ATOM 1355 O O . PHE A 1 172 ? 9.425 10.002 -3.066 1.00 93.00 172 PHE A O 1
ATOM 1362 N N . THR A 1 173 ? 8.072 11.783 -2.757 1.00 94.38 173 THR A N 1
ATOM 1363 C CA . THR A 1 173 ? 8.895 12.411 -1.721 1.00 94.38 173 THR A CA 1
ATOM 1364 C C . THR A 1 173 ? 9.035 11.475 -0.520 1.00 94.38 173 THR A C 1
ATOM 1366 O O . THR A 1 173 ? 10.130 11.309 0.017 1.00 94.38 173 THR A O 1
ATOM 1369 N N . LEU A 1 174 ? 7.950 10.799 -0.135 1.00 96.25 174 LEU A N 1
ATOM 1370 C CA . LEU A 1 174 ? 7.968 9.786 0.917 1.00 96.25 174 LEU A CA 1
ATOM 1371 C C . LEU A 1 174 ? 8.878 8.598 0.567 1.00 96.25 174 LEU A C 1
ATOM 1373 O O . LEU A 1 174 ? 9.717 8.211 1.380 1.00 96.25 174 LEU A O 1
ATOM 1377 N N . ALA A 1 175 ? 8.757 8.034 -0.637 1.00 95.75 175 ALA A N 1
ATOM 1378 C CA . ALA A 1 175 ? 9.585 6.913 -1.083 1.00 95.75 175 ALA A CA 1
ATOM 1379 C C . ALA A 1 175 ? 11.080 7.283 -1.091 1.00 95.75 175 ALA A C 1
ATOM 1381 O O . ALA A 1 175 ? 11.907 6.533 -0.581 1.00 95.75 175 ALA A O 1
ATOM 1382 N N . GLN A 1 176 ? 11.428 8.475 -1.580 1.00 93.81 176 GLN A N 1
ATOM 1383 C CA . GLN A 1 176 ? 12.811 8.967 -1.601 1.00 93.81 176 GLN A CA 1
ATOM 1384 C C . GLN A 1 176 ? 13.393 9.180 -0.195 1.00 93.81 176 GLN A C 1
ATOM 1386 O O . GLN A 1 176 ? 14.573 8.922 0.029 1.00 93.81 176 GLN A O 1
ATOM 1391 N N . ASN A 1 177 ? 12.570 9.614 0.761 1.00 94.69 177 ASN A N 1
ATOM 1392 C CA . ASN A 1 177 ? 13.014 9.914 2.125 1.00 94.69 177 ASN A CA 1
ATOM 1393 C C . ASN A 1 177 ? 12.968 8.704 3.075 1.00 94.69 177 ASN A C 1
ATOM 1395 O O . ASN A 1 177 ? 13.454 8.793 4.202 1.00 94.69 177 ASN A O 1
ATOM 1399 N N . SER A 1 178 ? 12.400 7.574 2.647 1.00 94.50 178 SER A N 1
ATOM 1400 C CA . SER A 1 178 ? 12.191 6.383 3.486 1.00 94.50 178 SER A CA 1
ATOM 1401 C C . SER A 1 178 ? 13.243 5.290 3.306 1.00 94.50 178 SER A C 1
ATOM 1403 O O . SER A 1 178 ? 13.099 4.226 3.894 1.00 94.50 178 SER A O 1
ATOM 1405 N N . VAL A 1 179 ? 14.341 5.547 2.586 1.00 89.25 179 VAL A N 1
ATOM 1406 C CA . VAL A 1 179 ? 15.407 4.561 2.285 1.00 89.25 179 VAL A CA 1
ATOM 1407 C C . VAL A 1 179 ? 16.008 3.849 3.509 1.00 89.25 179 VAL A C 1
ATOM 1409 O O . VAL A 1 179 ? 16.589 2.778 3.381 1.00 89.25 179 VAL A O 1
ATOM 1412 N N . HIS A 1 180 ? 15.865 4.414 4.711 1.00 91.81 180 HIS A N 1
ATOM 1413 C CA . HIS A 1 180 ? 16.336 3.809 5.964 1.00 91.81 180 HIS A CA 1
ATOM 1414 C C . HIS A 1 180 ? 15.332 2.846 6.621 1.00 91.81 180 HIS A C 1
ATOM 1416 O O . HIS A 1 180 ? 15.676 2.169 7.588 1.00 91.81 180 HIS A O 1
ATOM 1422 N N . SER A 1 181 ? 14.098 2.782 6.121 1.00 96.12 181 SER A N 1
ATOM 1423 C CA . SER A 1 181 ? 13.056 1.859 6.564 1.00 96.12 181 SER A CA 1
ATOM 1424 C C . SER A 1 181 ? 12.638 1.003 5.377 1.00 96.12 181 SER A C 1
ATOM 1426 O O . SER A 1 181 ? 11.828 1.421 4.555 1.00 96.12 181 SER A O 1
ATOM 1428 N N . VAL A 1 182 ? 13.204 -0.202 5.288 1.00 96.88 182 VAL A N 1
ATOM 1429 C CA . VAL A 1 182 ? 12.971 -1.133 4.172 1.00 96.88 182 VAL A CA 1
ATOM 1430 C C . VAL A 1 182 ? 11.479 -1.377 3.944 1.00 96.88 182 VAL A C 1
ATOM 1432 O O . VAL A 1 182 ? 11.014 -1.291 2.812 1.00 96.88 182 VAL A O 1
ATOM 1435 N N . GLU A 1 183 ? 10.715 -1.616 5.012 1.00 97.38 183 GLU A N 1
ATOM 1436 C CA . GLU A 1 183 ? 9.278 -1.887 4.915 1.00 97.38 183 GLU A CA 1
ATOM 1437 C C . GLU A 1 183 ? 8.495 -0.689 4.357 1.00 97.38 183 GLU A C 1
ATOM 1439 O O . GLU A 1 183 ? 7.717 -0.848 3.414 1.00 97.38 183 GLU A O 1
ATOM 1444 N N . LEU A 1 184 ? 8.734 0.515 4.892 1.00 98.19 184 LEU A N 1
ATOM 1445 C CA . LEU A 1 184 ? 8.078 1.736 4.422 1.00 98.19 184 LEU A CA 1
ATOM 1446 C C . LEU A 1 184 ? 8.483 2.069 2.984 1.00 98.19 184 LEU A C 1
ATOM 1448 O O . LEU A 1 184 ? 7.625 2.395 2.167 1.00 98.19 184 LEU A O 1
ATOM 1452 N N . HIS A 1 185 ? 9.773 1.951 2.667 1.00 98.00 185 HIS A N 1
ATOM 1453 C CA . HIS A 1 185 ? 10.295 2.212 1.332 1.00 98.00 185 HIS A CA 1
ATOM 1454 C C . HIS A 1 185 ? 9.677 1.273 0.294 1.00 98.00 185 HIS A C 1
ATOM 1456 O O . HIS A 1 185 ? 9.198 1.734 -0.740 1.00 98.00 185 HIS A O 1
ATOM 1462 N N . CYS A 1 186 ? 9.607 -0.029 0.588 1.00 98.19 186 CYS A N 1
ATOM 1463 C CA . CYS A 1 186 ? 8.984 -1.011 -0.298 1.00 98.19 186 CYS A CA 1
ATOM 1464 C C . CYS A 1 186 ? 7.484 -0.745 -0.481 1.00 98.19 186 CYS A C 1
ATOM 1466 O O . CYS A 1 186 ? 6.983 -0.799 -1.606 1.00 98.19 186 CYS A O 1
ATOM 1468 N N . ALA A 1 187 ? 6.763 -0.425 0.599 1.00 98.25 187 ALA A N 1
ATOM 1469 C CA . ALA A 1 187 ? 5.337 -0.114 0.527 1.00 98.25 187 ALA A CA 1
ATOM 1470 C C . ALA A 1 187 ? 5.073 1.159 -0.298 1.00 98.25 187 ALA A C 1
ATOM 1472 O O . ALA A 1 187 ? 4.201 1.167 -1.168 1.00 98.25 187 ALA A O 1
ATOM 1473 N N . ALA A 1 188 ? 5.876 2.209 -0.097 1.00 98.19 188 ALA A N 1
ATOM 1474 C CA . ALA A 1 188 ? 5.795 3.443 -0.871 1.00 98.19 188 ALA A CA 1
ATOM 1475 C C . ALA A 1 188 ? 6.141 3.218 -2.350 1.00 98.19 188 ALA A C 1
ATOM 1477 O O . ALA A 1 188 ? 5.394 3.658 -3.223 1.00 98.19 188 ALA A O 1
ATOM 1478 N N . LEU A 1 189 ? 7.222 2.486 -2.644 1.00 97.88 189 LEU A N 1
ATOM 1479 C CA . LEU A 1 189 ? 7.624 2.141 -4.009 1.00 97.88 189 LEU A CA 1
ATOM 1480 C C . LEU A 1 189 ? 6.516 1.379 -4.748 1.00 97.88 189 LEU A C 1
ATOM 1482 O O . LEU A 1 189 ? 6.221 1.689 -5.905 1.00 97.88 189 LEU A O 1
ATOM 1486 N N . THR A 1 190 ? 5.880 0.418 -4.075 1.00 97.62 190 THR A N 1
ATOM 1487 C CA . THR A 1 190 ? 4.765 -0.362 -4.631 1.00 97.62 190 THR A CA 1
ATOM 1488 C C . THR A 1 190 ? 3.596 0.546 -4.989 1.00 97.62 190 THR A C 1
ATOM 1490 O O . THR A 1 190 ? 3.152 0.559 -6.138 1.00 97.62 190 THR A O 1
ATOM 1493 N N . LEU A 1 191 ? 3.138 1.350 -4.025 1.00 97.25 191 LEU A N 1
ATOM 1494 C CA . LEU A 1 191 ? 1.956 2.192 -4.181 1.00 97.25 191 LEU A CA 1
ATOM 1495 C C . LEU A 1 191 ? 2.142 3.242 -5.279 1.00 97.25 191 LEU A C 1
ATOM 1497 O O . LEU A 1 191 ? 1.288 3.413 -6.148 1.00 97.25 191 LEU A O 1
ATOM 1501 N N . VAL A 1 192 ? 3.295 3.913 -5.274 1.00 96.12 192 VAL A N 1
ATOM 1502 C CA . VAL A 1 192 ? 3.665 4.893 -6.298 1.00 96.12 192 VAL A CA 1
ATOM 1503 C C . VAL A 1 192 ? 3.681 4.250 -7.684 1.00 96.12 192 VAL A C 1
ATOM 1505 O O . VAL A 1 192 ? 3.169 4.835 -8.637 1.00 96.12 192 VAL A O 1
ATOM 1508 N N . SER A 1 193 ? 4.225 3.039 -7.808 1.00 96.25 193 SER A N 1
ATOM 1509 C CA . SER A 1 193 ? 4.296 2.339 -9.095 1.00 96.25 193 SER A CA 1
ATOM 1510 C C . SER A 1 193 ? 2.914 1.948 -9.620 1.00 96.25 193 SER A C 1
ATOM 1512 O O . SER A 1 193 ? 2.637 2.130 -10.804 1.00 96.25 193 SER A O 1
ATOM 1514 N N . GLN A 1 194 ? 2.009 1.496 -8.747 1.00 95.12 194 GLN A N 1
ATOM 1515 C CA . GLN A 1 194 ? 0.617 1.224 -9.125 1.00 95.12 194 GLN A CA 1
ATOM 1516 C C . GLN A 1 194 ? -0.113 2.497 -9.581 1.00 95.12 194 GLN A C 1
ATOM 1518 O O . GLN A 1 194 ? -0.813 2.479 -10.595 1.00 95.12 194 GLN A O 1
ATOM 1523 N N . LEU A 1 195 ? 0.088 3.623 -8.888 1.00 92.94 195 LEU A N 1
ATOM 1524 C CA . LEU A 1 195 ? -0.493 4.913 -9.276 1.00 92.94 195 LEU A CA 1
ATOM 1525 C C . LEU A 1 195 ? 0.064 5.435 -10.606 1.00 92.94 195 LEU A C 1
ATOM 1527 O O . LEU A 1 195 ? -0.682 6.035 -11.379 1.00 92.94 195 LEU A O 1
ATOM 1531 N N . VAL A 1 196 ? 1.347 5.196 -10.894 1.00 92.56 196 VAL A N 1
ATOM 1532 C CA . VAL A 1 196 ? 1.961 5.502 -12.197 1.00 92.56 196 VAL A CA 1
ATOM 1533 C C . VAL A 1 196 ? 1.309 4.681 -13.309 1.00 92.56 196 VAL A C 1
ATOM 1535 O O . VAL A 1 196 ? 0.961 5.235 -14.351 1.00 92.56 196 VAL A O 1
ATOM 1538 N N . VAL A 1 197 ? 1.083 3.384 -13.087 1.00 91.69 197 VAL A N 1
ATOM 1539 C CA . VAL A 1 197 ? 0.374 2.523 -14.046 1.00 91.69 197 VAL A CA 1
ATOM 1540 C C . VAL A 1 197 ? -1.055 3.018 -14.280 1.00 91.69 197 VAL A C 1
ATOM 1542 O O . VAL A 1 197 ? -1.473 3.130 -15.432 1.00 91.69 197 VAL A O 1
ATOM 1545 N N . GLN A 1 198 ? -1.791 3.379 -13.221 1.00 89.56 198 GLN A N 1
ATOM 1546 C CA . GLN A 1 198 ? -3.129 3.967 -13.354 1.00 89.56 198 GLN A CA 1
ATOM 1547 C C . GLN A 1 198 ? -3.101 5.285 -14.137 1.00 89.56 198 GLN A C 1
ATOM 1549 O O . GLN A 1 198 ? -3.912 5.469 -15.038 1.00 89.56 198 GLN A O 1
ATOM 1554 N N . LEU A 1 199 ? -2.140 6.174 -13.857 1.00 88.31 199 LEU A N 1
ATOM 1555 C CA . LEU A 1 199 ? -1.989 7.444 -14.576 1.00 88.31 199 LEU A CA 1
ATOM 1556 C C . LEU A 1 199 ? -1.802 7.222 -16.082 1.00 88.31 199 LEU A C 1
ATOM 1558 O O . LEU A 1 199 ? -2.481 7.851 -16.890 1.00 88.31 199 LEU A O 1
ATOM 1562 N N . VAL A 1 200 ? -0.902 6.308 -16.456 1.00 88.69 200 VAL A N 1
ATOM 1563 C CA . VAL A 1 200 ? -0.608 5.999 -17.864 1.00 88.69 200 VAL A CA 1
ATOM 1564 C C . VAL A 1 200 ? -1.805 5.354 -18.564 1.00 88.69 200 VAL A C 1
ATOM 1566 O O . VAL A 1 200 ? -2.066 5.659 -19.727 1.00 88.69 200 VAL A O 1
ATOM 1569 N N . ASN A 1 201 ? -2.553 4.497 -17.866 1.00 87.50 201 ASN A N 1
ATOM 1570 C CA . ASN A 1 201 ? -3.756 3.872 -18.415 1.00 87.50 201 ASN A CA 1
ATOM 1571 C C . ASN A 1 201 ? -4.897 4.880 -18.628 1.00 87.50 201 ASN A C 1
ATOM 1573 O O . ASN A 1 201 ? -5.614 4.781 -19.626 1.00 87.50 201 ASN A O 1
ATOM 1577 N N . SER A 1 202 ? -5.053 5.850 -17.724 1.00 84.25 202 SER A N 1
ATOM 1578 C CA . SER A 1 202 ? -6.131 6.844 -17.783 1.00 84.25 202 SER A CA 1
ATOM 1579 C C . SER A 1 202 ? -5.839 8.004 -18.744 1.00 84.25 202 SER A C 1
ATOM 1581 O O . SER A 1 202 ? -6.771 8.528 -19.355 1.00 84.25 202 SER A O 1
ATOM 1583 N N . ASP A 1 203 ? -4.569 8.384 -18.937 1.00 78.88 203 ASP A N 1
ATOM 1584 C CA . ASP A 1 203 ? -4.155 9.409 -19.910 1.00 78.88 203 ASP A CA 1
ATOM 1585 C C . ASP A 1 203 ? -2.892 9.007 -20.709 1.00 78.88 203 ASP A C 1
ATOM 1587 O O . ASP A 1 203 ? -1.793 9.523 -20.481 1.00 78.88 203 ASP A O 1
ATOM 1591 N N . PRO A 1 204 ? -3.028 8.136 -21.727 1.00 68.19 204 PRO A N 1
ATOM 1592 C CA . PRO A 1 204 ? -1.894 7.641 -22.513 1.00 68.19 204 PRO A CA 1
ATOM 1593 C C . PRO A 1 204 ? -1.229 8.706 -23.405 1.00 68.19 204 PRO A C 1
ATOM 1595 O O . PRO A 1 204 ? -0.227 8.417 -24.060 1.00 68.19 204 PRO A O 1
ATOM 1598 N N . LYS A 1 205 ? -1.784 9.925 -23.491 1.00 66.12 205 LYS A N 1
ATOM 1599 C CA . LYS A 1 205 ? -1.256 11.035 -24.310 1.00 66.12 205 LYS A CA 1
ATOM 1600 C C . LYS A 1 205 ? -0.719 12.198 -23.459 1.00 66.12 205 LYS A C 1
ATOM 1602 O O . LYS A 1 205 ? -0.285 13.204 -24.028 1.00 66.12 205 LYS A O 1
ATOM 1607 N N . GLY A 1 206 ? -0.757 12.075 -22.130 1.00 61.25 206 GLY A N 1
ATOM 1608 C CA . GLY A 1 206 ? -0.551 13.157 -21.168 1.00 61.25 206 GLY A CA 1
ATOM 1609 C C . GLY A 1 206 ? 0.871 13.721 -21.131 1.00 61.25 206 GLY A C 1
ATOM 1610 O O . GLY A 1 206 ? 1.772 13.167 -20.507 1.00 61.25 206 GLY A O 1
ATOM 1611 N N . SER A 1 207 ? 1.071 14.888 -21.750 1.00 52.16 207 SER A N 1
ATOM 1612 C CA . SER A 1 207 ? 2.355 15.610 -21.782 1.00 52.16 207 SER A CA 1
ATOM 1613 C C . SER A 1 207 ? 2.783 16.209 -20.428 1.00 52.16 207 SER A C 1
ATOM 1615 O O . SER A 1 207 ? 3.950 16.574 -20.288 1.00 52.16 207 SER A O 1
ATOM 1617 N N . SER A 1 208 ? 1.882 16.354 -19.450 1.00 51.59 208 SER A N 1
ATOM 1618 C CA . SER A 1 208 ? 2.182 16.931 -18.125 1.00 51.59 208 SER A CA 1
ATOM 1619 C C . SER A 1 208 ? 2.757 15.918 -17.128 1.00 51.59 208 SER A C 1
ATOM 1621 O O . SER A 1 208 ? 3.388 16.323 -16.161 1.00 51.59 208 SER A O 1
ATOM 1623 N N . ALA A 1 209 ? 2.619 14.613 -17.387 1.00 60.56 209 ALA A N 1
ATOM 1624 C CA . ALA A 1 209 ? 3.075 13.544 -16.493 1.00 60.56 209 ALA A CA 1
ATOM 1625 C C . ALA A 1 209 ? 4.568 13.182 -16.643 1.00 60.56 209 ALA A C 1
ATOM 1627 O O . ALA A 1 209 ? 5.113 12.438 -15.827 1.00 60.56 209 ALA A O 1
ATOM 1628 N N . MET A 1 210 ? 5.254 13.687 -17.678 1.00 63.22 210 MET A N 1
ATOM 1629 C CA . MET A 1 210 ? 6.599 13.215 -18.049 1.00 63.22 210 MET A CA 1
ATOM 1630 C C . MET A 1 210 ? 7.652 13.383 -16.943 1.00 63.22 210 MET A C 1
ATOM 1632 O O . MET A 1 210 ? 8.534 12.536 -16.811 1.00 63.22 210 MET A O 1
ATOM 1636 N N . SER A 1 211 ? 7.580 14.451 -16.140 1.00 76.75 211 SER A N 1
ATOM 1637 C CA . SER A 1 211 ? 8.533 14.678 -15.044 1.00 76.75 211 SER A CA 1
ATOM 1638 C C . SER A 1 211 ? 8.372 13.643 -13.928 1.00 76.75 211 SER A C 1
ATOM 1640 O O . SER A 1 211 ? 9.372 13.081 -13.484 1.00 76.75 211 SER A O 1
ATOM 1642 N N . CYS A 1 212 ? 7.136 13.340 -13.524 1.00 82.19 212 CYS A N 1
ATOM 1643 C CA . CYS A 1 212 ? 6.838 12.305 -12.532 1.00 82.19 212 CYS A CA 1
ATOM 1644 C C . CYS A 1 212 ? 7.259 10.915 -13.027 1.00 82.19 212 CYS A C 1
ATOM 1646 O O . CYS A 1 212 ? 7.860 10.154 -12.274 1.00 82.19 212 CYS A O 1
ATOM 1648 N N . LEU A 1 213 ? 7.025 10.603 -14.306 1.00 88.62 213 LEU A N 1
ATOM 1649 C CA . LEU A 1 213 ? 7.419 9.321 -14.905 1.00 88.62 213 LEU A CA 1
ATOM 1650 C C . LEU A 1 213 ? 8.942 9.133 -14.956 1.00 88.62 213 LEU A C 1
ATOM 1652 O O . LEU A 1 213 ? 9.444 8.041 -14.687 1.00 88.62 213 LEU A O 1
ATOM 1656 N N . ALA A 1 214 ? 9.696 10.190 -15.266 1.00 89.31 214 ALA A N 1
ATOM 1657 C CA . ALA A 1 214 ? 11.156 10.136 -15.243 1.00 89.31 214 ALA A CA 1
ATOM 1658 C C . ALA A 1 214 ? 11.702 9.977 -13.813 1.00 89.31 214 ALA A C 1
ATOM 1660 O O . ALA A 1 214 ? 12.614 9.181 -13.588 1.00 89.31 214 ALA A O 1
ATOM 1661 N N . GLN A 1 215 ? 11.129 10.698 -12.840 1.00 91.19 215 GLN A N 1
ATOM 1662 C CA . GLN A 1 215 ? 11.492 10.567 -11.422 1.00 91.19 215 GLN A CA 1
ATOM 1663 C C . GLN A 1 215 ? 11.201 9.162 -10.891 1.00 91.19 215 GLN A C 1
ATOM 1665 O O . GLN A 1 215 ? 12.040 8.582 -10.204 1.00 91.19 215 GLN A O 1
ATOM 1670 N N . TRP A 1 216 ? 10.053 8.597 -11.263 1.00 94.75 216 TRP A N 1
ATOM 1671 C CA . TRP A 1 216 ? 9.708 7.213 -10.968 1.00 94.75 216 TRP A CA 1
ATOM 1672 C C . TRP A 1 216 ? 10.723 6.231 -11.532 1.00 94.75 216 TRP A C 1
ATOM 1674 O O . TRP A 1 216 ? 11.235 5.392 -10.795 1.00 94.75 216 TRP A O 1
ATOM 1684 N N . GLY A 1 217 ? 11.057 6.363 -12.817 1.00 95.56 217 GLY A N 1
ATOM 1685 C CA . GLY A 1 217 ? 12.020 5.474 -13.452 1.00 95.56 217 GLY A CA 1
ATOM 1686 C C . GLY A 1 217 ? 13.379 5.515 -12.753 1.00 95.56 217 GLY A C 1
ATOM 1687 O O . GLY A 1 217 ? 13.961 4.468 -12.487 1.00 95.56 217 GLY A O 1
ATOM 1688 N N . ALA A 1 218 ? 13.852 6.708 -12.378 1.00 95.38 218 ALA A N 1
ATOM 1689 C CA . ALA A 1 218 ? 15.090 6.868 -11.619 1.00 95.38 218 ALA A CA 1
ATOM 1690 C C . ALA A 1 218 ? 15.018 6.229 -10.220 1.00 95.38 218 ALA A C 1
ATOM 1692 O O . ALA A 1 218 ? 15.963 5.554 -9.811 1.00 95.38 218 ALA A O 1
ATOM 1693 N N . LEU A 1 219 ? 13.896 6.403 -9.510 1.00 96.31 219 LEU A N 1
ATOM 1694 C CA . LEU A 1 219 ? 13.656 5.778 -8.209 1.00 96.31 219 LEU A CA 1
ATOM 1695 C C . LEU A 1 219 ? 13.715 4.247 -8.318 1.00 96.31 219 LEU A C 1
ATOM 1697 O O . LEU A 1 219 ? 14.494 3.621 -7.601 1.00 96.31 219 LEU A O 1
ATOM 1701 N N . VAL A 1 220 ? 12.973 3.650 -9.255 1.00 97.75 220 VAL A N 1
ATOM 1702 C CA . VAL A 1 220 ? 12.982 2.194 -9.480 1.00 97.75 220 VAL A CA 1
ATOM 1703 C C . VAL A 1 220 ? 14.385 1.707 -9.844 1.00 97.75 220 VAL A C 1
ATOM 1705 O O . VAL A 1 220 ? 14.858 0.740 -9.254 1.00 97.75 220 VAL A O 1
ATOM 1708 N N . CYS A 1 221 ? 15.096 2.407 -10.737 1.00 97.62 221 CYS A N 1
ATOM 1709 C CA . CYS A 1 221 ? 16.467 2.041 -11.104 1.00 97.62 221 CYS A CA 1
ATOM 1710 C C . CYS A 1 221 ? 17.402 2.013 -9.884 1.00 97.62 221 CYS A C 1
ATOM 1712 O O . CYS A 1 221 ? 18.205 1.092 -9.755 1.00 97.62 221 CYS A O 1
ATOM 1714 N N . SER A 1 222 ? 17.287 2.988 -8.972 1.00 96.75 222 SER A N 1
ATOM 1715 C CA . SER A 1 222 ? 18.104 3.019 -7.749 1.00 96.75 222 SER A CA 1
ATOM 1716 C C . SER A 1 222 ? 17.812 1.864 -6.788 1.00 96.75 222 SER A C 1
ATOM 1718 O O . S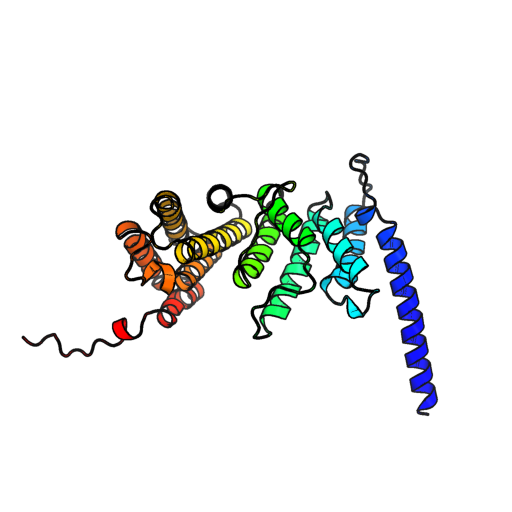ER A 1 222 ? 18.721 1.403 -6.103 1.00 96.75 222 SER A O 1
ATOM 1720 N N . CYS A 1 223 ? 16.578 1.350 -6.785 1.00 97.50 223 CYS A N 1
ATOM 1721 C CA . CYS A 1 223 ? 16.176 0.190 -5.984 1.00 97.50 223 CYS A CA 1
ATOM 1722 C C . CYS A 1 223 ? 16.734 -1.137 -6.532 1.00 97.50 223 CYS A C 1
ATOM 1724 O O . CYS A 1 223 ? 16.659 -2.155 -5.853 1.00 97.50 223 CYS A O 1
ATOM 1726 N N . CYS A 1 224 ? 17.287 -1.132 -7.750 1.00 97.75 224 CYS A N 1
ATOM 1727 C CA . CYS A 1 224 ? 17.854 -2.311 -8.406 1.00 97.75 224 CYS A CA 1
ATOM 1728 C C . CYS A 1 224 ? 19.382 -2.415 -8.258 1.00 97.75 224 CYS A C 1
ATOM 1730 O O . CYS A 1 224 ? 19.983 -3.289 -8.880 1.00 97.75 224 CYS A O 1
ATOM 1732 N N . SER A 1 225 ? 20.027 -1.495 -7.530 1.00 94.88 225 SER A N 1
ATOM 1733 C CA . SER A 1 225 ? 21.485 -1.510 -7.379 1.00 94.88 225 SER A CA 1
ATOM 1734 C C . SER A 1 225 ? 21.941 -2.650 -6.464 1.00 94.88 225 SER A C 1
ATOM 1736 O O . SER A 1 225 ? 21.198 -3.089 -5.586 1.00 94.88 225 SER A O 1
ATOM 1738 N N . GLU A 1 226 ? 23.169 -3.132 -6.663 1.00 91.75 226 GLU A N 1
ATOM 1739 C CA . GLU A 1 226 ? 23.723 -4.275 -5.921 1.00 91.75 226 GLU A CA 1
ATOM 1740 C C . GLU A 1 226 ? 23.785 -4.019 -4.406 1.00 91.75 226 GLU A C 1
ATOM 1742 O O . GLU A 1 226 ? 23.652 -4.948 -3.613 1.00 91.75 226 GLU A O 1
ATOM 1747 N N . GLU A 1 227 ? 23.943 -2.756 -3.999 1.00 92.75 227 GLU A N 1
ATOM 1748 C CA . GLU A 1 227 ? 24.058 -2.333 -2.600 1.00 92.75 227 GLU A CA 1
ATOM 1749 C C . GLU A 1 227 ? 22.721 -2.314 -1.846 1.00 92.75 227 GLU A C 1
ATOM 1751 O O . GLU A 1 227 ? 22.710 -2.130 -0.625 1.00 92.75 227 GLU A O 1
ATOM 1756 N N . GLN A 1 228 ? 21.596 -2.463 -2.549 1.00 96.75 228 GLN A N 1
ATOM 1757 C CA . GLN A 1 228 ? 20.279 -2.442 -1.923 1.00 96.75 228 GLN A CA 1
ATOM 1758 C C . GLN A 1 228 ? 20.015 -3.721 -1.116 1.00 96.75 228 GLN A C 1
ATOM 1760 O O . GLN A 1 228 ? 20.437 -4.812 -1.518 1.00 96.75 228 GLN A O 1
ATOM 1765 N N . PRO A 1 229 ? 19.255 -3.627 -0.006 1.00 97.06 229 PRO A N 1
ATOM 1766 C CA . PRO A 1 229 ? 18.751 -4.801 0.698 1.00 97.06 229 PRO A CA 1
ATOM 1767 C C . PRO A 1 229 ? 17.983 -5.732 -0.246 1.00 97.06 229 PRO A C 1
ATOM 1769 O O . PRO A 1 229 ? 17.293 -5.272 -1.162 1.00 97.06 229 PRO A O 1
ATOM 1772 N N . VAL A 1 230 ? 18.069 -7.041 -0.004 1.00 98.00 230 VAL A N 1
ATOM 1773 C CA . VAL A 1 230 ? 17.426 -8.067 -0.844 1.00 98.00 230 VAL A CA 1
ATOM 1774 C C . VAL A 1 230 ? 15.924 -7.814 -0.970 1.00 98.00 230 VAL A C 1
ATOM 1776 O O . VAL A 1 230 ? 15.370 -7.927 -2.057 1.00 98.00 230 VAL A O 1
ATOM 1779 N N . GLU A 1 231 ? 15.271 -7.373 0.102 1.00 98.06 231 GLU A N 1
ATOM 1780 C CA . GLU A 1 231 ? 13.845 -7.048 0.129 1.00 98.06 231 GLU A CA 1
ATOM 1781 C C . GLU A 1 231 ? 13.489 -5.886 -0.811 1.00 98.06 231 GLU A C 1
ATOM 1783 O O . GLU A 1 231 ? 12.457 -5.928 -1.483 1.00 98.06 231 GLU A O 1
ATOM 1788 N N . VAL A 1 232 ? 14.357 -4.871 -0.903 1.00 98.19 232 VAL A N 1
ATOM 1789 C CA . VAL A 1 232 ? 14.175 -3.728 -1.812 1.00 98.19 232 VAL A CA 1
ATOM 1790 C C . VAL A 1 232 ? 14.342 -4.178 -3.262 1.00 98.19 232 VAL A C 1
ATOM 1792 O O . VAL A 1 232 ? 13.513 -3.832 -4.104 1.00 98.19 232 VAL A O 1
ATOM 1795 N N . LYS A 1 233 ? 15.348 -5.013 -3.548 1.00 98.44 233 LYS A N 1
ATOM 1796 C CA . LYS A 1 233 ? 15.571 -5.586 -4.887 1.00 98.44 233 LYS A CA 1
ATOM 1797 C C . LYS A 1 233 ? 14.421 -6.497 -5.318 1.00 98.44 233 LYS A C 1
ATOM 1799 O O . LYS A 1 233 ? 13.931 -6.375 -6.440 1.00 98.44 233 LYS A O 1
ATOM 1804 N N . LEU A 1 234 ? 13.930 -7.348 -4.414 1.00 98.44 234 LEU A N 1
ATOM 1805 C CA . LEU A 1 234 ? 12.736 -8.174 -4.621 1.00 98.44 234 LEU A CA 1
ATOM 1806 C C . LEU A 1 234 ? 11.514 -7.317 -4.945 1.00 98.44 234 LEU A C 1
ATOM 1808 O O . LEU A 1 234 ? 10.744 -7.653 -5.846 1.00 98.44 234 LEU A O 1
ATOM 1812 N N . MET A 1 235 ? 11.332 -6.207 -4.227 1.00 98.44 235 MET A N 1
ATOM 1813 C CA . MET A 1 235 ? 10.225 -5.299 -4.494 1.00 98.44 235 MET A CA 1
ATOM 1814 C C . MET A 1 235 ? 10.373 -4.599 -5.848 1.00 98.44 235 MET A C 1
ATOM 1816 O O . MET A 1 235 ? 9.408 -4.518 -6.607 1.00 98.44 235 MET A O 1
ATOM 1820 N N . ALA A 1 236 ? 11.578 -4.142 -6.188 1.00 98.31 236 ALA A N 1
ATOM 1821 C CA . ALA A 1 236 ? 11.860 -3.536 -7.484 1.00 98.31 236 ALA A CA 1
ATOM 1822 C C . ALA A 1 236 ? 11.606 -4.517 -8.642 1.00 98.31 236 ALA A C 1
ATOM 1824 O O . ALA A 1 236 ? 10.984 -4.133 -9.633 1.00 98.31 236 ALA A O 1
ATOM 1825 N N . ALA A 1 237 ? 11.995 -5.789 -8.487 1.00 98.50 237 ALA A N 1
ATOM 1826 C CA . ALA A 1 237 ? 11.681 -6.855 -9.437 1.00 98.50 237 ALA A CA 1
ATOM 1827 C C . ALA A 1 237 ? 10.164 -6.980 -9.651 1.00 98.50 237 ALA A C 1
ATOM 1829 O O . ALA A 1 237 ? 9.693 -6.859 -10.781 1.00 98.50 237 ALA A O 1
ATOM 1830 N N . LYS A 1 238 ? 9.383 -7.112 -8.569 1.00 97.94 238 LYS A N 1
ATOM 1831 C CA . LYS A 1 238 ? 7.912 -7.209 -8.636 1.00 97.94 238 LYS A CA 1
ATOM 1832 C C . LYS A 1 238 ? 7.281 -5.989 -9.305 1.00 97.94 238 LYS A C 1
ATOM 1834 O O . LYS A 1 238 ? 6.382 -6.132 -10.129 1.00 97.94 238 LYS A O 1
ATOM 1839 N N . VAL A 1 239 ? 7.763 -4.789 -8.984 1.00 97.94 239 VAL A N 1
ATOM 1840 C CA . VAL A 1 239 ? 7.316 -3.540 -9.616 1.00 97.94 239 VAL A CA 1
ATOM 1841 C C . VAL A 1 239 ? 7.576 -3.560 -11.122 1.00 97.94 239 VAL A C 1
ATOM 1843 O O . VAL A 1 239 ? 6.664 -3.267 -11.896 1.00 97.94 239 VAL A O 1
ATOM 1846 N N . LEU A 1 240 ? 8.787 -3.925 -11.551 1.00 97.81 240 LEU A N 1
ATOM 1847 C CA . LEU A 1 240 ? 9.146 -3.995 -12.970 1.00 97.81 240 LEU A CA 1
ATOM 1848 C C . LEU A 1 240 ? 8.297 -5.031 -13.716 1.00 97.81 240 LEU A C 1
ATOM 1850 O O . LEU A 1 240 ? 7.761 -4.724 -14.783 1.00 97.81 240 LEU A O 1
ATOM 1854 N N . VAL A 1 241 ? 8.110 -6.219 -13.135 1.00 96.75 241 VAL A N 1
ATOM 1855 C CA . VAL A 1 241 ? 7.258 -7.282 -13.690 1.00 96.75 241 VAL A CA 1
ATOM 1856 C C . VAL A 1 241 ? 5.821 -6.791 -13.856 1.00 96.75 241 VAL A C 1
ATOM 1858 O O . VAL A 1 241 ? 5.294 -6.826 -14.968 1.00 96.75 241 VAL A O 1
ATOM 1861 N N . ASN A 1 242 ? 5.220 -6.241 -12.798 1.00 94.19 242 ASN A N 1
ATOM 1862 C CA . ASN A 1 242 ? 3.832 -5.762 -12.807 1.00 94.19 242 ASN A CA 1
ATOM 1863 C C . ASN A 1 242 ? 3.593 -4.613 -13.795 1.00 94.19 242 ASN A C 1
ATOM 1865 O O . ASN A 1 242 ? 2.478 -4.427 -14.278 1.00 94.19 242 ASN A O 1
ATOM 1869 N N . CYS A 1 243 ? 4.630 -3.837 -14.109 1.00 92.75 243 CYS A N 1
ATOM 1870 C CA . CYS A 1 243 ? 4.538 -2.723 -15.047 1.00 92.75 243 CYS A CA 1
ATOM 1871 C C . CYS A 1 243 ? 5.011 -3.076 -16.468 1.00 92.75 243 CYS A C 1
ATOM 1873 O O . CYS A 1 243 ? 5.048 -2.191 -17.329 1.00 92.75 243 CYS A O 1
ATOM 1875 N N . THR A 1 244 ? 5.399 -4.329 -16.734 1.00 93.69 244 THR A N 1
ATOM 1876 C CA . THR A 1 244 ? 6.056 -4.718 -17.994 1.00 93.69 244 THR A CA 1
ATOM 1877 C C . THR A 1 244 ? 5.181 -4.434 -19.217 1.00 93.69 244 THR A C 1
ATOM 1879 O O . THR A 1 244 ? 5.660 -3.830 -20.180 1.00 93.69 244 THR A O 1
ATOM 1882 N N . ASP A 1 245 ? 3.896 -4.784 -19.170 1.00 90.38 245 ASP A N 1
ATOM 1883 C CA . ASP A 1 245 ? 2.958 -4.577 -20.285 1.00 90.38 245 ASP A CA 1
ATOM 1884 C C . ASP A 1 245 ? 2.678 -3.100 -20.533 1.00 90.38 245 ASP A C 1
ATOM 1886 O O . ASP A 1 245 ? 2.795 -2.593 -21.650 1.00 90.38 245 ASP A O 1
ATOM 1890 N N . THR A 1 246 ? 2.341 -2.389 -19.460 1.00 90.38 246 THR A N 1
ATOM 1891 C CA . THR A 1 246 ? 1.894 -1.000 -19.542 1.00 90.38 246 THR A CA 1
ATOM 1892 C C . THR A 1 246 ? 3.036 -0.050 -19.891 1.00 90.38 246 THR A C 1
ATOM 1894 O O . THR A 1 246 ? 2.821 0.935 -20.600 1.00 90.38 246 THR A O 1
ATOM 1897 N N . LEU A 1 247 ? 4.251 -0.322 -19.401 1.00 91.00 247 LEU A N 1
ATOM 1898 C CA . LEU A 1 247 ? 5.356 0.636 -19.440 1.00 91.00 247 LEU A CA 1
ATOM 1899 C C . LEU A 1 247 ? 6.554 0.165 -20.274 1.00 91.00 247 LEU A C 1
ATOM 1901 O O . LEU A 1 247 ? 7.032 0.933 -21.107 1.00 91.00 247 LEU A O 1
ATOM 1905 N N . LEU A 1 248 ? 7.046 -1.064 -20.072 1.00 91.81 248 LEU A N 1
ATOM 1906 C CA . LEU A 1 248 ? 8.322 -1.516 -20.657 1.00 91.81 248 LEU A CA 1
ATOM 1907 C C . LEU A 1 248 ? 8.195 -2.027 -22.095 1.00 91.81 248 LEU A C 1
ATOM 1909 O O . LEU A 1 248 ? 9.091 -1.796 -22.910 1.00 91.81 248 LEU A O 1
ATOM 1913 N N . THR A 1 249 ? 7.106 -2.733 -22.397 1.00 90.94 249 THR A N 1
ATOM 1914 C CA . THR A 1 249 ? 6.833 -3.328 -23.719 1.00 90.94 249 THR A CA 1
ATOM 1915 C C . THR A 1 249 ? 5.804 -2.535 -24.524 1.00 90.94 249 THR A C 1
ATOM 1917 O O . THR A 1 249 ? 5.528 -2.866 -25.680 1.00 90.94 249 THR A O 1
ATOM 1920 N N . SER A 1 250 ? 5.265 -1.456 -23.948 1.00 87.81 250 SER A N 1
ATOM 1921 C CA . SER A 1 250 ? 4.268 -0.617 -24.603 1.00 87.81 250 SER A CA 1
ATOM 1922 C C . SER A 1 250 ? 4.829 0.026 -25.879 1.00 87.81 250 SER A C 1
ATOM 1924 O O . SER A 1 250 ? 5.844 0.730 -25.828 1.00 87.81 250 SER A O 1
ATOM 1926 N N . PRO A 1 251 ? 4.151 -0.122 -27.035 1.00 84.12 251 PRO A N 1
ATOM 1927 C CA . PRO A 1 251 ? 4.607 0.453 -28.300 1.00 84.12 251 PRO A CA 1
ATOM 1928 C C . PRO A 1 251 ? 4.566 1.987 -28.300 1.00 84.12 251 PRO A C 1
ATOM 1930 O O . PRO A 1 251 ? 5.165 2.624 -29.166 1.00 84.12 251 PRO A O 1
ATOM 1933 N N . HIS A 1 252 ? 3.850 2.587 -27.346 1.00 84.88 252 HIS A N 1
ATOM 1934 C CA . HIS A 1 252 ? 3.725 4.033 -27.203 1.00 84.88 252 HIS A CA 1
ATOM 1935 C C . HIS A 1 252 ? 4.861 4.661 -26.387 1.00 84.88 252 HIS A C 1
ATOM 1937 O O . HIS A 1 252 ? 4.966 5.884 -26.386 1.00 84.88 252 HIS A O 1
ATOM 1943 N N . LEU A 1 253 ? 5.712 3.852 -25.737 1.00 86.75 253 LEU A N 1
ATOM 1944 C CA . LEU A 1 253 ? 6.831 4.302 -24.897 1.00 86.75 253 LEU A CA 1
ATOM 1945 C C . LEU A 1 253 ? 6.432 5.449 -23.945 1.00 86.75 253 LEU A C 1
ATOM 1947 O O . LEU A 1 253 ? 7.004 6.539 -24.033 1.00 86.75 253 LEU A O 1
ATOM 1951 N N . PRO A 1 254 ? 5.472 5.229 -23.024 1.00 88.56 254 PRO A N 1
ATOM 1952 C CA . PRO A 1 254 ? 4.913 6.293 -22.181 1.00 88.56 254 PRO A CA 1
ATOM 1953 C C . PRO A 1 254 ? 5.965 6.987 -21.302 1.00 88.56 254 PRO A C 1
ATOM 1955 O O . PRO A 1 254 ? 5.838 8.165 -20.986 1.00 88.56 254 PRO A O 1
ATOM 1958 N N . LEU A 1 255 ? 7.042 6.282 -20.949 1.00 88.69 255 LEU A N 1
ATOM 1959 C CA . LEU A 1 255 ? 8.155 6.813 -20.156 1.00 88.69 255 LEU A CA 1
ATOM 1960 C C . LEU A 1 255 ? 9.214 7.556 -20.992 1.00 88.69 255 LEU A C 1
ATOM 1962 O O . LEU A 1 255 ? 10.167 8.115 -20.443 1.00 88.69 255 LEU A O 1
ATOM 1966 N N . GLY A 1 256 ? 9.102 7.504 -22.321 1.00 89.81 256 GLY A N 1
ATOM 1967 C CA . GLY A 1 256 ? 10.162 7.864 -23.256 1.00 89.81 256 GLY A CA 1
ATOM 1968 C C . GLY A 1 256 ? 11.273 6.810 -23.349 1.00 89.81 256 GLY A C 1
ATOM 1969 O O . GLY A 1 256 ? 11.420 5.927 -22.500 1.00 89.81 256 GLY A O 1
ATOM 1970 N N . LEU A 1 257 ? 12.085 6.903 -24.407 1.00 90.62 257 LEU A N 1
ATOM 1971 C CA . LEU A 1 257 ? 13.105 5.897 -24.725 1.00 90.62 257 LEU A CA 1
ATOM 1972 C C . LEU A 1 257 ? 14.164 5.751 -23.622 1.00 90.62 257 LEU A C 1
ATOM 1974 O O . LEU A 1 257 ? 14.489 4.633 -23.243 1.00 90.62 257 LEU A O 1
ATOM 1978 N N . SER A 1 258 ? 14.685 6.866 -23.098 1.00 92.56 258 SER A N 1
ATOM 1979 C CA . SER A 1 258 ? 15.772 6.843 -22.108 1.00 92.56 258 SER A CA 1
ATOM 1980 C C . SER A 1 258 ? 15.362 6.100 -20.840 1.00 92.56 258 SER A C 1
ATOM 1982 O O . SER A 1 258 ? 16.030 5.151 -20.446 1.00 92.56 258 SER A O 1
ATOM 1984 N N . THR A 1 259 ? 14.244 6.500 -20.232 1.00 93.81 259 THR A N 1
ATOM 1985 C CA . THR A 1 259 ? 13.729 5.888 -19.003 1.00 93.81 259 THR A CA 1
ATOM 1986 C C . THR A 1 259 ? 13.397 4.415 -19.217 1.00 93.81 259 THR A C 1
ATOM 1988 O O . THR A 1 259 ? 13.760 3.577 -18.398 1.00 93.81 259 THR A O 1
ATOM 1991 N N . THR A 1 260 ? 12.770 4.085 -20.352 1.00 94.62 260 THR A N 1
ATOM 1992 C CA . THR A 1 260 ? 12.428 2.698 -20.698 1.00 94.62 260 THR A CA 1
ATOM 1993 C C . THR A 1 260 ? 13.681 1.826 -20.800 1.00 94.62 260 THR A C 1
ATOM 1995 O O . THR A 1 260 ? 13.730 0.750 -20.214 1.00 94.62 260 THR A O 1
ATOM 1998 N N . VAL A 1 261 ? 14.724 2.294 -21.495 1.00 95.75 261 VAL A N 1
ATOM 1999 C CA . VAL A 1 261 ? 15.991 1.556 -21.636 1.00 95.75 261 VAL A CA 1
ATOM 2000 C C . VAL A 1 261 ? 16.706 1.401 -20.292 1.00 95.75 261 VAL A C 1
ATOM 2002 O O . VAL A 1 261 ? 17.232 0.325 -20.019 1.00 95.75 261 VAL A O 1
ATOM 2005 N N . SER A 1 262 ? 16.707 2.431 -19.440 1.00 97.25 262 SER A N 1
ATOM 2006 C CA . SER A 1 262 ? 17.283 2.338 -18.093 1.00 97.25 262 SER A CA 1
ATOM 2007 C C . SER A 1 262 ? 16.598 1.264 -17.251 1.00 97.25 262 SER A C 1
ATOM 2009 O O . SER A 1 262 ? 17.288 0.451 -16.644 1.00 97.25 262 SER A O 1
ATOM 2011 N N . LEU A 1 263 ? 15.264 1.199 -17.279 1.00 97.31 263 LEU A N 1
ATOM 2012 C CA . LEU A 1 263 ? 14.507 0.188 -16.538 1.00 97.31 263 LEU A CA 1
ATOM 2013 C C . LEU A 1 263 ? 14.727 -1.227 -17.080 1.00 97.31 263 LEU A C 1
ATOM 2015 O O . LEU A 1 263 ? 14.855 -2.158 -16.291 1.00 97.31 263 LEU A O 1
ATOM 2019 N N . TRP A 1 264 ? 14.837 -1.396 -18.403 1.00 97.06 264 TRP A N 1
ATOM 2020 C CA . TRP A 1 264 ? 15.271 -2.670 -18.986 1.00 97.06 264 TRP A CA 1
ATOM 2021 C C . TRP A 1 264 ? 16.664 -3.066 -18.495 1.00 97.06 264 TRP A C 1
ATOM 2023 O O . TRP A 1 264 ? 16.875 -4.214 -18.115 1.00 97.06 264 TRP A O 1
ATOM 2033 N N . GLY A 1 265 ? 17.601 -2.115 -18.453 1.00 97.88 265 GLY A N 1
ATOM 2034 C CA . GLY A 1 265 ? 18.927 -2.321 -17.872 1.00 97.88 265 GLY A CA 1
ATOM 2035 C C . GLY A 1 265 ? 18.852 -2.804 -16.424 1.00 97.88 265 GLY A C 1
ATOM 2036 O O . GLY A 1 265 ? 19.461 -3.816 -16.095 1.00 97.88 265 GLY A O 1
ATOM 2037 N N . SER A 1 266 ? 18.047 -2.142 -15.590 1.00 98.25 266 SER A N 1
ATOM 2038 C CA . SER A 1 266 ? 17.814 -2.538 -14.199 1.00 98.25 266 SER A CA 1
ATOM 2039 C C . SER A 1 266 ? 17.190 -3.928 -14.064 1.00 98.25 266 SER A C 1
ATOM 2041 O O . SER A 1 266 ? 17.635 -4.709 -13.229 1.00 98.25 266 SER A O 1
ATOM 2043 N N . LEU A 1 267 ? 16.221 -4.284 -14.912 1.00 97.69 267 LEU A N 1
ATOM 2044 C CA . LEU A 1 267 ? 15.655 -5.635 -14.936 1.00 97.69 267 LEU A CA 1
ATOM 2045 C C . LEU A 1 267 ? 16.726 -6.685 -15.275 1.00 97.69 267 LEU A C 1
ATOM 2047 O O . LEU A 1 267 ? 16.795 -7.727 -14.628 1.00 97.69 267 LEU A O 1
ATOM 2051 N N . PHE A 1 268 ? 17.603 -6.407 -16.247 1.00 96.69 268 PHE A N 1
ATOM 2052 C CA . PHE A 1 268 ? 18.719 -7.299 -16.576 1.00 96.69 268 PHE A CA 1
ATOM 2053 C C . PHE A 1 268 ? 19.767 -7.391 -15.466 1.00 96.69 268 PHE A C 1
ATOM 2055 O O . PHE A 1 268 ? 20.380 -8.448 -15.320 1.00 96.69 268 PHE A O 1
ATOM 2062 N N . THR A 1 269 ? 19.972 -6.326 -14.688 1.00 97.69 269 THR A N 1
ATOM 2063 C CA . THR A 1 269 ? 20.786 -6.383 -13.468 1.00 97.69 269 THR A CA 1
ATOM 2064 C C . THR A 1 269 ? 20.172 -7.360 -12.467 1.00 97.69 269 THR A C 1
ATOM 2066 O O . THR A 1 269 ? 20.864 -8.267 -12.019 1.00 97.69 269 THR A O 1
ATOM 2069 N N . LEU A 1 270 ? 18.867 -7.260 -12.194 1.00 98.38 270 LEU A N 1
ATOM 2070 C CA . LEU A 1 270 ? 18.179 -8.148 -11.247 1.00 98.38 270 LEU A CA 1
ATOM 2071 C C . LEU A 1 270 ? 18.145 -9.616 -11.706 1.00 98.38 270 LEU A C 1
ATOM 2073 O O . LEU A 1 270 ? 18.278 -10.523 -10.892 1.00 98.38 270 LEU A O 1
ATOM 2077 N N . LEU A 1 271 ? 18.043 -9.879 -13.012 1.00 98.06 271 LEU A N 1
ATOM 2078 C CA . LEU A 1 271 ? 18.149 -11.239 -13.570 1.00 98.06 271 LEU A CA 1
ATOM 2079 C C . LEU A 1 271 ? 19.532 -11.880 -13.360 1.00 98.06 271 LEU A C 1
ATOM 2081 O O . LEU A 1 271 ? 19.677 -13.096 -13.491 1.00 98.06 271 LEU A O 1
ATOM 2085 N N . GLN A 1 272 ? 20.543 -11.068 -13.060 1.00 97.12 272 GLN A N 1
ATOM 2086 C CA . GLN A 1 272 ? 21.913 -11.490 -12.776 1.00 97.12 272 GLN A CA 1
ATOM 2087 C C . GLN A 1 272 ? 22.274 -11.335 -11.293 1.00 97.12 272 GLN A C 1
ATOM 2089 O O . GLN A 1 272 ? 23.441 -11.507 -10.947 1.00 97.12 272 GLN A O 1
ATOM 2094 N N . ASP A 1 273 ? 21.302 -11.022 -10.428 1.00 98.25 273 ASP A N 1
ATOM 2095 C CA . ASP A 1 273 ? 21.537 -10.829 -8.997 1.00 98.25 273 ASP A CA 1
ATOM 2096 C C . ASP A 1 273 ? 22.093 -12.102 -8.346 1.00 98.25 273 ASP A C 1
ATOM 2098 O O . ASP A 1 273 ? 21.842 -13.209 -8.823 1.00 98.25 273 ASP A O 1
ATOM 2102 N N . GLU A 1 274 ? 22.846 -11.972 -7.255 1.00 96.44 274 GLU A N 1
ATOM 2103 C CA . GLU A 1 274 ? 23.378 -13.122 -6.515 1.00 96.44 274 GLU A CA 1
ATOM 2104 C C . GLU A 1 274 ? 22.268 -13.901 -5.795 1.00 96.44 274 GLU A C 1
ATOM 2106 O O . GLU A 1 274 ? 22.328 -15.135 -5.703 1.00 96.44 274 GLU A O 1
ATOM 2111 N N . ASP A 1 275 ? 21.227 -13.202 -5.347 1.00 98.00 275 ASP A N 1
ATOM 2112 C CA . ASP A 1 275 ? 20.096 -13.792 -4.645 1.00 98.00 275 ASP A CA 1
ATOM 2113 C C . ASP A 1 275 ? 19.151 -14.517 -5.614 1.00 98.00 275 ASP A C 1
ATOM 2115 O O . ASP A 1 275 ? 18.769 -13.998 -6.666 1.00 98.00 275 ASP A O 1
ATOM 2119 N N . GLN A 1 276 ? 18.795 -15.761 -5.282 1.00 97.75 276 GLN A N 1
ATOM 2120 C CA . GLN A 1 276 ? 17.948 -16.572 -6.152 1.00 97.75 276 GLN A CA 1
ATOM 2121 C C . GLN A 1 276 ? 16.524 -16.028 -6.238 1.00 97.75 276 GLN A C 1
ATOM 2123 O O . GLN A 1 276 ? 15.980 -15.977 -7.339 1.00 97.75 276 GLN A O 1
ATOM 2128 N N . ASP A 1 277 ? 15.948 -15.589 -5.122 1.00 98.06 277 ASP A N 1
ATOM 2129 C CA . ASP A 1 277 ? 14.563 -15.130 -5.090 1.00 98.06 277 ASP A CA 1
ATOM 2130 C C . ASP A 1 277 ? 14.415 -13.842 -5.914 1.00 98.06 277 ASP A C 1
ATOM 2132 O O . ASP A 1 277 ? 13.399 -13.640 -6.583 1.00 98.06 277 ASP A O 1
ATOM 2136 N N . VAL A 1 278 ? 15.449 -12.986 -5.930 1.00 98.38 278 VAL A N 1
ATOM 2137 C CA . VAL A 1 278 ? 15.498 -11.790 -6.791 1.00 98.38 278 VAL A CA 1
ATOM 2138 C C . VAL A 1 278 ? 15.481 -12.170 -8.269 1.00 98.38 278 VAL A C 1
ATOM 2140 O O . VAL A 1 278 ? 14.686 -11.606 -9.026 1.00 98.38 278 VAL A O 1
ATOM 2143 N N . ARG A 1 279 ? 16.313 -13.132 -8.687 1.00 98.00 279 ARG A N 1
ATOM 2144 C CA . ARG A 1 279 ? 16.347 -13.592 -10.085 1.00 98.00 279 ARG A CA 1
ATOM 2145 C C . ARG A 1 279 ? 15.033 -14.242 -10.502 1.00 98.00 279 ARG A C 1
ATOM 2147 O O . ARG A 1 279 ? 14.530 -13.933 -11.582 1.00 98.00 279 ARG A O 1
ATOM 2154 N N . ASP A 1 280 ? 14.493 -15.114 -9.654 1.00 98.00 280 ASP A N 1
ATOM 2155 C CA . ASP A 1 280 ? 13.248 -15.838 -9.913 1.00 98.00 280 ASP A CA 1
ATOM 2156 C C . ASP A 1 280 ? 12.092 -14.833 -10.057 1.00 98.00 280 ASP A C 1
ATOM 2158 O O . ASP A 1 280 ? 11.428 -14.816 -11.094 1.00 98.00 280 ASP A O 1
ATOM 2162 N N . SER A 1 281 ? 11.960 -13.895 -9.110 1.00 97.75 281 SER A N 1
ATOM 2163 C CA . SER A 1 281 ? 10.982 -12.797 -9.164 1.00 97.75 281 SER A CA 1
ATOM 2164 C C . SER A 1 281 ? 11.149 -11.924 -10.413 1.00 97.75 281 SER A C 1
ATOM 2166 O O . SER A 1 281 ? 10.174 -11.606 -11.084 1.00 97.75 281 SER A O 1
ATOM 2168 N N . ALA A 1 282 ? 12.380 -11.551 -10.781 1.00 97.62 282 ALA A N 1
ATOM 2169 C CA . ALA A 1 282 ? 12.623 -10.753 -11.982 1.00 97.62 282 ALA A CA 1
ATOM 2170 C C . ALA A 1 282 ? 12.246 -11.505 -13.266 1.00 97.62 282 ALA A C 1
ATOM 2172 O O . ALA A 1 282 ? 11.785 -10.874 -14.214 1.00 97.62 282 ALA A O 1
ATOM 2173 N N . SER A 1 283 ? 12.418 -12.832 -13.302 1.00 97.06 283 SER A N 1
ATOM 2174 C CA . SER A 1 283 ? 12.148 -13.677 -14.474 1.00 97.06 283 SER A CA 1
ATOM 2175 C C . SER A 1 283 ? 10.668 -13.769 -14.854 1.00 97.06 283 SER A C 1
ATOM 2177 O O . SER A 1 283 ? 10.357 -13.991 -16.029 1.00 97.06 283 SER A O 1
ATOM 2179 N N . ASP A 1 284 ? 9.763 -13.483 -13.915 1.00 96.12 284 ASP A N 1
ATOM 2180 C CA . ASP A 1 284 ? 8.314 -13.508 -14.138 1.00 96.12 284 ASP A CA 1
ATOM 2181 C C . ASP A 1 284 ? 7.850 -12.517 -15.218 1.00 96.12 284 ASP A C 1
ATOM 2183 O O . ASP A 1 284 ? 6.775 -12.693 -15.799 1.00 96.12 284 ASP A O 1
ATOM 2187 N N . PHE A 1 285 ? 8.683 -11.530 -15.585 1.00 93.50 285 PHE A N 1
ATOM 2188 C CA . PHE A 1 285 ? 8.404 -10.605 -16.690 1.00 93.50 285 PHE A CA 1
ATOM 2189 C C . PHE A 1 285 ? 8.135 -11.329 -18.019 1.00 93.50 285 PHE A C 1
ATOM 2191 O O . PHE A 1 285 ? 7.414 -10.802 -18.865 1.00 93.50 285 PHE A O 1
ATOM 2198 N N . ILE A 1 286 ? 8.693 -12.533 -18.215 1.00 89.75 286 ILE A N 1
ATOM 2199 C CA . ILE A 1 286 ? 8.524 -13.334 -19.438 1.00 89.75 286 ILE A CA 1
ATOM 2200 C C . ILE A 1 286 ? 7.043 -13.619 -19.703 1.00 89.75 286 ILE A C 1
ATOM 2202 O O . ILE A 1 286 ? 6.626 -13.626 -20.862 1.00 89.75 286 ILE A O 1
ATOM 2206 N N . SER A 1 287 ? 6.246 -13.797 -18.646 1.00 87.00 287 SER A N 1
ATOM 2207 C CA . SER A 1 287 ? 4.802 -14.046 -18.737 1.00 87.00 287 SER A CA 1
ATOM 2208 C C . SER A 1 287 ? 4.026 -12.867 -19.332 1.00 87.00 287 SER A C 1
ATOM 2210 O O . SER A 1 287 ? 2.937 -13.061 -19.868 1.00 87.00 287 SER A O 1
ATOM 2212 N N . ASN A 1 288 ? 4.609 -11.669 -19.273 1.00 83.44 288 ASN A N 1
ATOM 2213 C CA . ASN A 1 288 ? 4.020 -10.414 -19.727 1.00 83.44 288 ASN A CA 1
ATOM 2214 C C . ASN A 1 288 ? 4.516 -10.042 -21.145 1.00 83.44 288 ASN A C 1
ATOM 2216 O O . ASN A 1 288 ? 3.860 -9.330 -21.895 1.00 83.44 288 ASN A O 1
ATOM 2220 N N . VAL A 1 289 ? 5.646 -10.587 -21.617 1.00 75.56 289 VAL A N 1
ATOM 2221 C CA . VAL A 1 289 ? 6.173 -10.237 -22.949 1.00 75.56 289 VAL A CA 1
ATOM 2222 C C . VAL A 1 289 ? 5.190 -10.639 -24.068 1.00 75.56 289 VAL A C 1
ATOM 2224 O O . VAL A 1 289 ? 4.883 -11.825 -24.223 1.00 75.56 289 VAL A O 1
ATOM 2227 N N . PRO A 1 290 ? 4.747 -9.695 -24.930 1.00 71.50 290 PRO A N 1
ATOM 2228 C CA . PRO A 1 290 ? 3.824 -9.994 -26.019 1.00 71.50 290 PRO A CA 1
ATOM 2229 C C . PRO A 1 290 ? 4.305 -11.146 -26.911 1.00 71.50 290 PRO A C 1
ATOM 2231 O O . PRO A 1 290 ? 5.431 -11.133 -27.414 1.00 71.50 290 PRO A O 1
ATOM 2234 N N . ALA A 1 291 ? 3.417 -12.103 -27.202 1.00 68.25 291 ALA A N 1
ATOM 2235 C CA . ALA A 1 291 ? 3.721 -13.277 -28.027 1.00 68.25 291 ALA A CA 1
ATOM 2236 C C . ALA A 1 291 ? 4.440 -12.974 -29.365 1.00 68.25 291 ALA A C 1
ATOM 2238 O O . ALA A 1 291 ? 5.328 -13.746 -29.733 1.00 68.25 291 ALA A O 1
ATOM 2239 N N . PRO A 1 292 ? 4.156 -11.871 -30.095 1.00 65.50 292 PRO A N 1
ATOM 2240 C CA . PRO A 1 292 ? 4.902 -11.522 -31.308 1.00 65.50 292 PRO A CA 1
ATOM 2241 C C . PRO A 1 292 ? 6.400 -11.248 -31.085 1.00 65.50 292 PRO A C 1
ATOM 2243 O O . PRO A 1 292 ? 7.189 -11.456 -32.004 1.00 65.50 292 PRO A O 1
ATOM 2246 N N . LEU A 1 293 ? 6.806 -10.809 -29.887 1.00 61.50 293 LEU A N 1
ATOM 2247 C CA . LEU A 1 293 ? 8.217 -10.621 -29.522 1.00 61.50 293 LEU A CA 1
ATOM 2248 C C . LEU A 1 293 ? 8.905 -11.952 -29.187 1.00 61.50 293 LEU A C 1
ATOM 2250 O O . LEU A 1 293 ? 10.098 -12.103 -29.428 1.00 61.50 293 LEU A O 1
ATOM 2254 N N . LEU A 1 294 ? 8.146 -12.931 -28.689 1.00 63.03 294 LEU A N 1
ATOM 2255 C CA . LEU A 1 294 ? 8.633 -14.282 -28.385 1.00 63.03 294 LEU A CA 1
ATOM 2256 C C . LEU A 1 294 ? 8.676 -15.193 -29.625 1.00 63.03 294 LEU A C 1
ATOM 2258 O O . LEU A 1 294 ? 9.384 -16.196 -29.641 1.00 63.03 294 LEU A O 1
ATOM 2262 N N . SER A 1 295 ? 7.922 -14.850 -30.674 1.00 54.72 295 SER A N 1
ATOM 2263 C CA . SER A 1 295 ? 7.697 -15.689 -31.857 1.00 54.72 295 SER A CA 1
ATOM 2264 C C . SER A 1 295 ? 8.158 -15.038 -33.164 1.00 54.72 295 SER A C 1
ATOM 2266 O O . SER A 1 295 ? 7.448 -15.076 -34.167 1.00 54.72 295 SER A O 1
ATOM 2268 N N . GLN A 1 296 ? 9.377 -14.490 -33.210 1.00 49.66 296 GLN A N 1
ATOM 2269 C CA . GLN A 1 296 ? 10.045 -14.331 -34.506 1.00 49.66 296 GLN A CA 1
ATOM 2270 C C . GLN A 1 296 ? 10.647 -15.679 -34.939 1.00 49.66 296 GLN A C 1
ATOM 2272 O O . GLN A 1 296 ? 11.675 -16.088 -34.393 1.00 49.66 296 GLN A O 1
ATOM 2277 N N . PRO A 1 297 ? 10.068 -16.396 -35.926 1.00 44.28 297 PRO A N 1
ATOM 2278 C CA . PRO A 1 297 ? 10.793 -17.480 -36.566 1.00 44.28 297 PRO A CA 1
ATOM 2279 C C . PRO A 1 297 ? 12.047 -16.900 -37.227 1.00 44.28 297 PRO A C 1
ATOM 2281 O O . PRO A 1 297 ? 12.006 -15.843 -37.858 1.00 44.28 297 PRO A O 1
ATOM 2284 N N . ALA A 1 298 ? 13.162 -17.618 -37.106 1.00 50.06 298 ALA A N 1
ATOM 2285 C CA . ALA A 1 298 ? 14.480 -17.300 -37.659 1.00 50.06 298 ALA A CA 1
ATOM 2286 C C . ALA A 1 298 ? 14.544 -17.269 -39.210 1.00 50.06 298 ALA A C 1
ATOM 2288 O O . ALA A 1 298 ? 15.557 -17.621 -39.812 1.00 50.06 298 ALA A O 1
ATOM 2289 N N . SER A 1 299 ? 13.466 -16.878 -39.891 1.00 45.62 299 SER A N 1
ATOM 2290 C CA . SER A 1 299 ? 13.334 -16.879 -41.348 1.00 45.62 299 SER A CA 1
ATOM 2291 C C . SER A 1 299 ? 13.654 -15.539 -42.020 1.00 45.62 299 SER A C 1
ATOM 2293 O O . SER A 1 299 ? 13.558 -15.463 -43.239 1.00 45.62 299 SER A O 1
ATOM 2295 N N . LEU A 1 300 ? 14.068 -14.499 -41.284 1.00 46.59 300 LEU A N 1
ATOM 2296 C CA . LEU A 1 300 ? 14.431 -13.193 -41.868 1.00 46.59 300 LEU A CA 1
ATOM 2297 C C . LEU A 1 300 ? 15.945 -12.905 -41.936 1.00 46.59 300 LEU A C 1
ATOM 2299 O O . LEU A 1 300 ? 16.336 -11.813 -42.326 1.00 46.59 300 LEU A O 1
ATOM 2303 N N . LEU A 1 301 ? 16.812 -13.888 -41.658 1.00 42.78 301 LEU A N 1
ATOM 2304 C CA . LEU A 1 301 ? 18.275 -13.775 -41.844 1.00 42.78 301 LEU A CA 1
ATOM 2305 C C . LEU A 1 301 ? 18.791 -14.400 -43.157 1.00 42.78 301 LEU A C 1
ATOM 2307 O O . LEU A 1 301 ? 19.956 -14.780 -43.262 1.00 42.78 301 LEU A O 1
ATOM 2311 N N . ARG A 1 302 ? 17.940 -14.515 -44.182 1.00 40.81 302 ARG A N 1
ATOM 2312 C CA . ARG A 1 302 ? 18.378 -14.832 -45.551 1.00 40.81 302 ARG A CA 1
ATOM 2313 C C . ARG A 1 302 ? 17.763 -13.859 -46.551 1.00 40.81 302 ARG A C 1
ATOM 2315 O O . ARG A 1 302 ? 16.735 -14.154 -47.153 1.00 40.81 302 ARG A O 1
ATOM 2322 N N . SER A 1 303 ? 18.438 -12.735 -46.749 1.00 42.84 303 SER A N 1
ATOM 2323 C CA . SER A 1 303 ? 18.445 -11.992 -48.012 1.00 42.84 303 SER A CA 1
ATOM 2324 C C . SER A 1 303 ? 19.799 -11.331 -48.182 1.00 42.84 303 SER A C 1
ATOM 2326 O O . SER A 1 303 ? 20.146 -10.547 -47.271 1.00 42.84 303 SER A O 1
#

pLDDT: mean 86.19, std 14.59, range [40.41, 98.56]